Protein AF-A0A521TF90-F1 (afdb_monomer_lite)

Secondary structure (DSSP, 8-state):
------------------------------------PPPP----------------------HHHHHHHHHHHHHHHHHHHHS--S-TTS------------SS----S-TT---PPPPPPPHHHHHHHTSPPS--S-EEEEEETTEEEEEEEEEETTTEEEEEE---HHHHHHHHHHHHTTSHHHHTHHHH-HHHHHHHHHHHHHHHHHHHTT-EEEEEEEESSSEEEEETTEE--TT-TTS--SS-EETTTTEEHHHHHHHHHHHSS--HHHHHHTTTSSSS--HHHHHHHHHHHHHHSSSS--HHHHHHHHHHHHHHTTT-SSGGG--HHHHHHHHHHHS---

pLDDT: mean 71.89, std 25.39, range [25.98, 98.62]

Sequence (346 aa):
MLRRWCAMVLLVGCSGAPAPSVDASPDAGVAFDDVGSPTIEDLGPPSPTDTGPMAVDAPTRDAAALDAAVRDAAALDAAVRDATAPDASRDVVALDVVARDVPARVDAPTADRPTTPSLPVPSALVRALSARPYVEGACRPVTWRSWPHPAQRCTYGAGLVVTVANPTPARVGAWIVDAAELIAPVAALRTRDPANYEACLVRIAQHTMSQSSRIFPLEGQIDEGQVFPFLMGVTYGVGSRTGFCGTCYCRINSLTRDEWCRYLAGTTSVSQATCLAGYGGTSGWDDAWAAHCLQNHSASWEASFNPHYRAQAWIANRALRSSFPNPATASGAAVLRAIEGSYPVF

Radius of gyration: 28.64 Å; chains: 1; bounding box: 66×90×67 Å

Structure (mmCIF, N/CA/C/O backbone):
data_AF-A0A521TF90-F1
#
_entry.id   AF-A0A521TF90-F1
#
loop_
_atom_site.group_PDB
_atom_site.id
_atom_site.type_symbol
_atom_site.label_atom_id
_atom_site.label_alt_id
_atom_site.label_comp_id
_atom_site.label_asym_id
_atom_site.label_entity_id
_atom_site.label_seq_id
_atom_site.pdbx_PDB_ins_code
_atom_site.Cartn_x
_atom_site.Cartn_y
_atom_site.Cartn_z
_atom_site.occupancy
_atom_site.B_iso_or_equiv
_atom_site.auth_seq_id
_atom_site.auth_comp_id
_atom_site.auth_asym_id
_atom_site.auth_atom_id
_atom_site.pdbx_PDB_model_num
ATOM 1 N N . MET A 1 1 ? -41.627 -17.783 -31.857 1.00 31.83 1 MET A N 1
ATOM 2 C CA . MET A 1 1 ? -40.673 -18.462 -30.954 1.00 31.83 1 MET A CA 1
ATOM 3 C C . MET A 1 1 ? -39.804 -17.372 -30.328 1.00 31.83 1 MET A C 1
ATOM 5 O O . MET A 1 1 ? -39.057 -16.745 -31.058 1.00 31.83 1 MET A O 1
ATOM 9 N N . LEU A 1 2 ? -40.280 -16.773 -29.224 1.00 29.12 2 LEU A N 1
ATOM 10 C CA . LEU A 1 2 ? -39.734 -16.878 -27.847 1.00 29.12 2 LEU A CA 1
ATOM 11 C C . LEU A 1 2 ? -38.240 -16.489 -27.748 1.00 29.12 2 LEU A C 1
ATOM 13 O O . LEU A 1 2 ? -37.437 -17.131 -28.399 1.00 29.12 2 LEU A O 1
ATOM 17 N N . ARG A 1 3 ? -37.770 -15.531 -26.932 1.00 30.14 3 ARG A N 1
ATOM 18 C CA . ARG A 1 3 ? -38.366 -14.578 -25.970 1.00 30.14 3 ARG A CA 1
ATOM 19 C C . ARG A 1 3 ? -37.372 -13.411 -25.769 1.00 30.14 3 ARG A C 1
ATOM 21 O O . ARG A 1 3 ? -36.169 -13.623 -25.719 1.00 30.14 3 ARG A O 1
ATOM 28 N N . ARG A 1 4 ? -37.921 -12.202 -25.624 1.00 33.72 4 ARG A N 1
ATOM 29 C CA . ARG A 1 4 ? -37.313 -10.966 -25.085 1.00 33.72 4 ARG A CA 1
ATOM 30 C C . ARG A 1 4 ? -37.310 -10.994 -23.535 1.00 33.72 4 ARG A C 1
ATOM 32 O O . ARG A 1 4 ? -38.149 -11.702 -22.981 1.00 33.72 4 ARG A O 1
ATOM 39 N N . TRP A 1 5 ? -36.483 -10.172 -22.868 1.00 27.50 5 TRP A N 1
ATOM 40 C CA . TRP A 1 5 ? -36.882 -8.952 -22.109 1.00 27.50 5 TRP A CA 1
ATOM 41 C C . TRP A 1 5 ? -35.878 -8.524 -21.013 1.00 27.50 5 TRP A C 1
ATOM 43 O O . TRP A 1 5 ? -35.387 -9.340 -20.241 1.00 27.50 5 TRP A O 1
ATOM 53 N N . CYS A 1 6 ? -35.654 -7.204 -20.945 1.00 28.38 6 CYS A N 1
ATOM 54 C CA . CYS A 1 6 ? -35.106 -6.432 -19.823 1.00 28.38 6 CYS A CA 1
ATOM 55 C C . CYS A 1 6 ? -36.002 -6.487 -18.573 1.00 28.38 6 CYS A C 1
ATOM 57 O O . CYS A 1 6 ? -37.217 -6.619 -18.713 1.00 28.38 6 CYS A O 1
ATOM 59 N N . ALA A 1 7 ? -35.443 -6.179 -17.395 1.00 26.78 7 ALA A N 1
ATOM 60 C CA . ALA A 1 7 ? -36.184 -5.478 -16.344 1.00 26.78 7 ALA A CA 1
ATOM 61 C C . ALA A 1 7 ? -35.263 -4.669 -15.412 1.00 26.78 7 ALA A C 1
ATOM 63 O O . ALA A 1 7 ? -34.314 -5.180 -14.827 1.00 26.78 7 ALA A O 1
ATOM 64 N N . MET A 1 8 ? -35.621 -3.396 -15.290 1.00 25.98 8 MET A N 1
ATOM 65 C CA . MET A 1 8 ? -35.228 -2.399 -14.302 1.00 25.98 8 MET A CA 1
ATOM 66 C C . MET A 1 8 ? -36.424 -2.282 -13.345 1.00 25.98 8 MET A C 1
ATOM 68 O O . MET A 1 8 ? -37.542 -2.155 -13.842 1.00 25.98 8 MET A O 1
ATOM 72 N N . VAL A 1 9 ? -36.238 -2.320 -12.020 1.00 29.47 9 VAL A N 1
ATOM 73 C CA . VAL A 1 9 ? -37.302 -1.989 -11.046 1.00 29.47 9 VAL A CA 1
ATOM 74 C C . VAL A 1 9 ? -36.710 -1.263 -9.831 1.00 29.47 9 VAL A C 1
ATOM 76 O O . VAL A 1 9 ? -35.889 -1.807 -9.099 1.00 29.47 9 VAL A O 1
ATOM 79 N N . LEU A 1 10 ? -37.170 -0.022 -9.648 1.00 30.42 10 LEU A N 1
ATOM 80 C CA . LEU A 1 10 ? -37.249 0.732 -8.393 1.00 30.42 10 LEU A CA 1
ATOM 81 C C . LEU A 1 10 ? -38.380 0.164 -7.524 1.00 30.42 10 LEU A C 1
ATOM 83 O O . LEU A 1 10 ? -39.428 -0.143 -8.084 1.00 30.42 10 LEU A O 1
ATOM 87 N N . LEU A 1 11 ? -38.261 0.195 -6.190 1.00 30.77 11 LEU A N 1
ATOM 88 C CA . LEU A 1 11 ? -39.415 0.427 -5.306 1.00 30.77 11 LEU A CA 1
ATOM 89 C C . LEU A 1 11 ? -39.003 0.950 -3.918 1.00 30.77 11 LEU A C 1
ATOM 91 O O . LEU A 1 11 ? -37.941 0.637 -3.387 1.00 30.77 11 LEU A O 1
ATOM 95 N N . VAL A 1 12 ? -39.886 1.806 -3.409 1.00 31.05 12 VAL A N 1
ATOM 96 C CA . VAL A 1 12 ? -39.846 2.651 -2.209 1.00 31.05 12 VAL A CA 1
ATOM 97 C C . VAL A 1 12 ? -40.499 1.917 -1.023 1.00 31.05 12 VAL A C 1
ATOM 99 O O . VAL A 1 12 ? -41.182 0.915 -1.214 1.00 31.05 12 VAL A O 1
ATOM 102 N N . GLY A 1 13 ? -40.241 2.406 0.196 1.00 30.03 13 GLY A N 1
ATOM 103 C CA . GLY A 1 13 ? -40.504 1.760 1.487 1.00 30.03 13 GLY A CA 1
ATOM 104 C C . GLY A 1 13 ? -41.958 1.509 1.910 1.00 30.03 13 GLY A C 1
ATOM 105 O O . GLY A 1 13 ? -42.903 2.042 1.341 1.00 30.03 13 GLY A O 1
ATOM 106 N N . CYS A 1 14 ? -42.080 0.760 3.011 1.00 30.38 14 CYS A N 1
ATOM 107 C CA . CYS A 1 14 ? -43.212 0.761 3.937 1.00 30.38 14 CYS A CA 1
ATOM 108 C C . CYS A 1 14 ? -42.710 0.464 5.362 1.00 30.38 14 CYS A C 1
ATOM 110 O O . CYS A 1 14 ? -41.827 -0.365 5.574 1.00 30.38 14 CYS A O 1
ATOM 112 N N . SER A 1 15 ? -43.281 1.192 6.314 1.00 35.75 15 SER A N 1
ATOM 113 C CA . SER A 1 15 ? -43.008 1.218 7.750 1.00 35.75 15 SER A CA 1
ATOM 114 C C . SER A 1 15 ? -43.675 0.065 8.519 1.00 35.75 15 SER A C 1
ATOM 116 O O . SER A 1 15 ? -44.766 -0.353 8.144 1.00 35.75 15 SER A O 1
ATOM 118 N N . GLY A 1 16 ? -43.119 -0.298 9.686 1.00 32.34 16 GLY A N 1
ATOM 119 C CA . GLY A 1 16 ? -43.924 -0.519 10.901 1.00 32.34 16 GLY A CA 1
ATOM 120 C C . GLY A 1 16 ? -43.958 -1.912 11.559 1.00 32.34 16 GLY A C 1
ATOM 121 O O . GLY A 1 16 ? -44.579 -2.828 11.038 1.00 32.34 16 GLY A O 1
ATOM 122 N N . ALA A 1 17 ? -43.485 -1.927 12.819 1.00 33.28 17 ALA A N 1
ATOM 123 C CA . ALA A 1 17 ? -43.939 -2.736 13.975 1.00 33.28 17 ALA A CA 1
ATOM 124 C C . ALA A 1 17 ? -43.240 -4.105 14.253 1.00 33.28 17 ALA A C 1
ATOM 126 O O . ALA A 1 17 ? -42.549 -4.623 13.382 1.00 33.28 17 ALA A O 1
ATOM 127 N N . PRO A 1 18 ? -43.270 -4.626 15.507 1.00 45.56 18 PRO A N 1
ATOM 128 C CA . PRO A 1 18 ? -42.098 -4.648 16.390 1.00 45.56 18 PRO A CA 1
ATOM 129 C C . PRO A 1 18 ? -41.654 -6.058 16.847 1.00 45.56 18 PRO A C 1
ATOM 131 O O . PRO A 1 18 ? -42.286 -7.069 16.560 1.00 45.56 18 PRO A O 1
ATOM 134 N N . ALA A 1 19 ? -40.532 -6.077 17.574 1.00 39.19 19 ALA A N 1
ATOM 135 C CA . ALA A 1 19 ? -39.830 -7.234 18.133 1.00 39.19 19 ALA A CA 1
ATOM 136 C C . ALA A 1 19 ? -40.654 -8.118 19.091 1.00 39.19 19 ALA A C 1
ATOM 138 O O . ALA A 1 19 ? -41.531 -7.610 19.792 1.00 39.19 19 ALA A O 1
ATOM 139 N N . PRO A 1 20 ? -40.237 -9.384 19.275 1.00 45.06 20 PRO A N 1
ATOM 140 C CA . PRO A 1 20 ? -40.374 -10.074 20.545 1.00 45.06 20 PRO A CA 1
ATOM 141 C C . PRO A 1 20 ? -39.027 -10.166 21.278 1.00 45.06 20 PRO A C 1
ATOM 143 O O . PRO A 1 20 ? -38.026 -10.675 20.777 1.00 45.06 20 PRO A O 1
ATOM 146 N N . SER A 1 21 ? -39.056 -9.658 22.503 1.00 35.47 21 SER A N 1
ATOM 147 C CA . SER A 1 21 ? -38.149 -9.932 23.612 1.00 35.47 21 SER A CA 1
ATOM 148 C C . SER A 1 21 ? -38.255 -11.386 24.077 1.00 35.47 21 SER A C 1
ATOM 150 O O . SER A 1 21 ? -39.369 -11.876 24.268 1.00 35.47 21 SER A O 1
ATOM 152 N N . VAL A 1 22 ? -37.124 -12.025 24.378 1.00 47.09 22 VAL A N 1
ATOM 153 C CA . VAL A 1 22 ? -37.073 -13.121 25.357 1.00 47.09 22 VAL A CA 1
ATOM 154 C C . VAL A 1 22 ? -35.724 -13.094 26.073 1.00 47.09 22 VAL A C 1
ATOM 156 O O . VAL A 1 22 ? -34.689 -13.426 25.500 1.00 47.09 22 VAL A O 1
ATOM 159 N N . ASP A 1 23 ? -35.775 -12.655 27.327 1.00 41.12 23 ASP A N 1
ATOM 160 C CA . ASP A 1 23 ? -34.820 -12.997 28.375 1.00 41.12 23 ASP A CA 1
ATOM 161 C C . ASP A 1 23 ? -34.941 -14.490 28.711 1.00 41.12 23 ASP A C 1
ATOM 163 O O . ASP A 1 23 ? -36.060 -14.989 28.835 1.00 41.12 23 ASP A O 1
ATOM 167 N N . ALA A 1 24 ? -33.804 -15.170 28.902 1.00 36.00 24 ALA A N 1
ATOM 168 C CA . ALA A 1 24 ? -33.549 -16.097 30.018 1.00 36.00 24 ALA A CA 1
ATOM 169 C C . ALA A 1 24 ? -32.190 -16.813 29.850 1.00 36.00 24 ALA A C 1
ATOM 171 O O . ALA A 1 24 ? -32.020 -17.687 29.005 1.00 36.00 24 ALA A O 1
ATOM 172 N N . SER A 1 25 ? -31.239 -16.445 30.710 1.00 35.72 25 SER A N 1
ATOM 173 C CA . SER A 1 25 ? -30.215 -17.341 31.293 1.00 35.72 25 SER A CA 1
ATOM 174 C C . SER A 1 25 ? -30.861 -18.089 32.495 1.00 35.72 25 SER A C 1
ATOM 176 O O . SER A 1 25 ? -31.955 -17.651 32.872 1.00 35.72 25 SER A O 1
ATOM 178 N N . PRO A 1 26 ? -30.267 -19.100 33.188 1.00 53.69 26 PRO A N 1
ATOM 179 C CA . PRO A 1 26 ? -28.857 -19.532 33.198 1.00 53.69 26 PRO A CA 1
ATOM 180 C C . PRO A 1 26 ? -28.602 -21.070 33.295 1.00 53.69 26 PRO A C 1
ATOM 182 O O . PRO A 1 26 ? -29.522 -21.880 33.288 1.00 53.69 26 PRO A O 1
ATOM 185 N N . ASP A 1 27 ? -27.313 -21.414 33.429 1.00 37.03 27 ASP A N 1
ATOM 186 C CA . ASP A 1 27 ? -26.702 -22.606 34.052 1.00 37.03 27 ASP A CA 1
ATOM 187 C C . ASP A 1 27 ? -26.977 -24.025 33.516 1.00 37.03 27 ASP A C 1
ATOM 189 O O . ASP A 1 27 ? -28.011 -24.633 33.768 1.00 37.03 27 ASP A O 1
ATOM 193 N N . ALA A 1 28 ? -25.922 -24.636 32.959 1.00 38.16 28 ALA A N 1
ATOM 194 C CA . ALA A 1 28 ? -25.540 -26.017 33.268 1.00 38.16 28 ALA A CA 1
ATOM 195 C C . ALA A 1 28 ? -24.062 -26.245 32.906 1.00 38.16 28 ALA A C 1
ATOM 197 O O . ALA A 1 28 ? -23.683 -26.257 31.735 1.00 38.16 28 ALA A O 1
ATOM 198 N N . GLY A 1 29 ? -23.223 -26.421 33.928 1.00 34.72 29 GLY A N 1
ATOM 199 C CA . GLY A 1 29 ? -21.884 -26.973 33.771 1.00 34.72 29 GLY A CA 1
ATOM 200 C C . GLY A 1 29 ? -21.948 -28.466 33.456 1.00 34.72 29 GLY A C 1
ATOM 201 O O . GLY A 1 29 ? -22.787 -29.178 34.005 1.00 34.72 29 GLY A O 1
ATOM 202 N N . VAL A 1 30 ? -21.038 -28.945 32.609 1.00 40.12 30 VAL A N 1
ATOM 203 C CA . VAL A 1 30 ? -20.726 -30.372 32.492 1.00 40.12 30 VAL A CA 1
ATOM 204 C C . VAL A 1 30 ? -19.214 -30.527 32.376 1.00 40.12 30 VAL A C 1
ATOM 206 O O . VAL A 1 30 ? -18.528 -29.722 31.747 1.00 40.12 30 VAL A O 1
ATOM 209 N N . ALA A 1 31 ? -18.736 -31.524 33.108 1.00 36.16 31 ALA A N 1
ATOM 210 C CA . ALA A 1 31 ? -17.370 -31.780 33.499 1.00 36.16 31 ALA A CA 1
ATOM 211 C C . ALA A 1 31 ? -16.460 -32.269 32.364 1.00 36.16 31 ALA A C 1
ATOM 213 O O . ALA A 1 31 ? -16.901 -32.758 31.326 1.00 36.16 31 ALA A O 1
ATOM 214 N N . PHE A 1 32 ? -15.167 -32.128 32.653 1.00 37.12 32 PHE A N 1
ATOM 215 C CA . PHE A 1 32 ? -14.041 -32.802 32.025 1.00 37.12 32 PHE A CA 1
ATOM 216 C C . PHE A 1 32 ? -14.230 -34.320 32.035 1.00 37.12 32 PHE A C 1
ATOM 218 O O . PHE A 1 32 ? -14.500 -34.876 33.096 1.00 37.12 32 PHE A O 1
ATOM 225 N N . ASP A 1 33 ? -13.961 -34.961 30.898 1.00 37.56 33 ASP A N 1
ATOM 226 C CA . ASP A 1 33 ? -13.506 -36.345 30.876 1.00 37.56 33 ASP A CA 1
ATOM 227 C C . ASP A 1 33 ? -12.245 -36.484 30.020 1.00 37.56 33 ASP A C 1
ATOM 229 O O . ASP A 1 33 ? -12.088 -35.908 28.941 1.00 37.56 33 ASP A O 1
ATOM 233 N N . ASP A 1 34 ? -11.340 -37.231 30.629 1.00 40.19 34 ASP A N 1
ATOM 234 C CA . ASP A 1 34 ? -9.959 -37.546 30.329 1.00 40.19 34 ASP A CA 1
ATOM 235 C C . ASP A 1 34 ? -9.896 -38.735 29.360 1.00 40.19 34 ASP A C 1
ATOM 237 O O . ASP A 1 34 ? -10.437 -39.799 29.660 1.00 40.19 34 ASP A O 1
ATOM 241 N N . VAL A 1 35 ? -9.245 -38.583 28.200 1.00 39.47 35 VAL A N 1
ATOM 242 C CA . VAL A 1 35 ? -8.866 -39.726 27.353 1.00 39.47 35 VAL A CA 1
ATOM 243 C C . VAL A 1 35 ? -7.493 -39.489 26.719 1.00 39.47 35 VAL A C 1
ATOM 245 O O . VAL A 1 35 ? -7.362 -38.955 25.621 1.00 39.47 35 VAL A O 1
ATOM 248 N N . GLY A 1 36 ? -6.462 -39.914 27.448 1.00 33.09 36 GLY A N 1
ATOM 249 C CA . GLY A 1 36 ? -5.545 -40.968 26.997 1.00 33.09 36 GLY A CA 1
ATOM 250 C C . GLY A 1 36 ? -4.709 -40.725 25.735 1.00 33.09 36 GLY A C 1
ATOM 251 O O . GLY A 1 36 ? -5.117 -41.056 24.623 1.00 33.09 36 GLY A O 1
ATOM 252 N N . SER A 1 37 ? -3.462 -40.299 25.945 1.00 35.06 37 SER A N 1
ATOM 253 C CA . SER A 1 37 ? -2.340 -40.462 25.009 1.00 35.06 37 SER A CA 1
ATOM 254 C C . SER A 1 37 ? -2.035 -41.942 24.728 1.00 35.06 37 SER A C 1
ATOM 256 O O . SER A 1 37 ? -1.885 -42.702 25.686 1.00 35.06 37 SER A O 1
ATOM 258 N N . PRO A 1 38 ? -1.803 -42.360 23.471 1.00 44.41 38 PRO A N 1
ATOM 259 C CA . PRO A 1 38 ? -1.079 -43.593 23.200 1.00 44.41 38 PRO A CA 1
ATOM 260 C C . PRO A 1 38 ? 0.433 -43.338 23.119 1.00 44.41 38 PRO A C 1
ATOM 262 O O . PRO A 1 38 ? 0.922 -42.457 22.409 1.00 44.41 38 PRO A O 1
ATOM 265 N N . THR A 1 39 ? 1.154 -44.139 23.895 1.00 37.50 39 THR A N 1
ATOM 266 C CA . THR A 1 39 ? 2.607 -44.270 23.977 1.00 37.50 39 THR A CA 1
ATOM 267 C C . THR A 1 39 ? 3.210 -44.894 22.718 1.00 37.50 39 THR A C 1
ATOM 269 O O . THR A 1 39 ? 2.611 -45.755 22.077 1.00 37.50 39 THR A O 1
ATOM 272 N N . ILE A 1 40 ? 4.432 -44.461 22.406 1.00 41.41 40 ILE A N 1
ATOM 273 C CA . ILE A 1 40 ? 5.336 -45.034 21.406 1.00 41.41 40 ILE A CA 1
ATOM 274 C C . ILE A 1 40 ? 6.193 -46.109 22.094 1.00 41.41 40 ILE A C 1
ATOM 276 O O . ILE A 1 40 ? 6.943 -45.778 23.007 1.00 41.41 40 ILE A O 1
ATOM 280 N N . GLU A 1 41 ? 6.115 -47.352 21.621 1.00 42.16 41 GLU A N 1
ATOM 281 C CA . GLU A 1 41 ? 7.122 -48.418 21.790 1.00 42.16 41 GLU A CA 1
ATOM 282 C C . GLU A 1 41 ? 7.292 -49.047 20.394 1.00 42.16 41 GLU A C 1
ATOM 284 O O . GLU A 1 41 ? 6.307 -49.401 19.751 1.00 42.16 41 GLU A O 1
ATOM 289 N N . ASP A 1 42 ? 8.411 -48.830 19.709 1.00 37.81 42 ASP A N 1
ATOM 290 C CA . ASP A 1 42 ? 9.726 -49.487 19.798 1.00 37.81 42 ASP A CA 1
ATOM 291 C C . ASP A 1 42 ? 9.831 -50.796 18.985 1.00 37.81 42 ASP A C 1
ATOM 293 O O . ASP A 1 42 ? 8.921 -51.618 18.902 1.00 37.81 42 ASP A O 1
ATOM 297 N N . LEU A 1 43 ? 10.952 -50.879 18.275 1.00 44.84 43 LEU A N 1
ATOM 298 C CA . LEU A 1 43 ? 11.241 -51.633 17.062 1.00 44.84 43 LEU A CA 1
ATOM 299 C C . LEU A 1 43 ? 11.707 -53.072 17.342 1.00 44.84 43 LEU A C 1
ATOM 301 O O . LEU A 1 43 ? 12.421 -53.337 18.303 1.00 44.84 43 LEU A O 1
ATOM 305 N N . GLY A 1 44 ? 11.433 -53.983 16.402 1.00 37.28 44 GLY A N 1
ATOM 306 C CA . GLY A 1 44 ? 12.080 -55.298 16.313 1.00 37.28 44 GLY A CA 1
ATOM 307 C C . GLY A 1 44 ? 12.329 -55.710 14.849 1.00 37.28 44 GLY A C 1
ATOM 308 O O . GLY A 1 44 ? 11.467 -55.448 14.009 1.00 37.28 44 GLY A O 1
ATOM 309 N N . PRO A 1 45 ? 13.494 -56.300 14.505 1.00 45.78 45 PRO A N 1
ATOM 310 C CA . PRO A 1 45 ? 13.988 -56.427 13.128 1.00 45.78 45 PRO A CA 1
ATOM 311 C C . PRO A 1 45 ? 13.432 -57.656 12.376 1.00 45.78 45 PRO A C 1
ATOM 313 O O . PRO A 1 45 ? 12.983 -58.613 13.009 1.00 45.78 45 PRO A O 1
ATOM 316 N N . PRO A 1 46 ? 13.505 -57.686 11.028 1.00 44.81 46 PRO A N 1
ATOM 317 C CA . PRO A 1 46 ? 12.982 -58.796 10.240 1.00 44.81 46 PRO A CA 1
ATOM 318 C C . PRO A 1 46 ? 13.984 -59.957 10.137 1.00 44.81 46 PRO A C 1
ATOM 320 O O . PRO A 1 46 ? 15.199 -59.759 10.099 1.00 44.81 46 PRO A O 1
ATOM 323 N N . SER A 1 47 ? 13.465 -61.180 10.028 1.00 38.22 47 SER A N 1
ATOM 324 C CA . SER A 1 47 ? 14.218 -62.367 9.600 1.00 38.22 47 SER A CA 1
ATOM 325 C C . SER A 1 47 ? 13.504 -63.100 8.454 1.00 38.22 47 SER A C 1
ATOM 327 O O . SER A 1 47 ? 12.305 -62.893 8.268 1.00 38.22 47 SER A O 1
ATOM 329 N N . PRO A 1 48 ? 14.251 -63.876 7.640 1.00 60.44 48 PRO A N 1
ATOM 330 C CA . PRO A 1 48 ? 13.975 -64.074 6.216 1.00 60.44 48 PRO A CA 1
ATOM 331 C C . PRO A 1 48 ? 13.409 -65.469 5.882 1.00 60.44 48 PRO A C 1
ATOM 333 O O . PRO A 1 48 ? 13.289 -66.312 6.765 1.00 60.44 48 PRO A O 1
ATOM 336 N N . THR A 1 49 ? 13.191 -65.707 4.577 1.00 38.38 49 THR A N 1
ATOM 337 C CA . THR A 1 49 ? 12.633 -66.896 3.872 1.00 38.38 49 THR A CA 1
ATOM 338 C C . THR A 1 49 ? 11.098 -66.863 3.753 1.00 38.38 49 THR A C 1
ATOM 340 O O . THR A 1 49 ? 10.421 -66.466 4.686 1.00 38.38 49 THR A O 1
ATOM 343 N N . ASP A 1 50 ? 10.462 -67.134 2.610 1.00 33.00 50 ASP A N 1
ATOM 344 C CA . ASP A 1 50 ? 10.773 -68.148 1.603 1.00 33.00 50 ASP A CA 1
ATOM 345 C C . ASP A 1 50 ? 10.146 -67.834 0.217 1.00 33.00 50 ASP A C 1
ATOM 347 O O . ASP A 1 50 ? 9.271 -66.986 0.054 1.00 33.00 50 ASP A O 1
ATOM 351 N N . THR A 1 51 ? 10.669 -68.543 -0.774 1.00 39.59 51 THR A N 1
ATOM 352 C CA . THR A 1 51 ? 10.474 -68.529 -2.228 1.00 39.59 51 THR A CA 1
ATOM 353 C C . THR A 1 51 ? 9.114 -69.052 -2.735 1.00 39.59 51 THR A C 1
ATOM 355 O O . THR A 1 51 ? 8.565 -70.006 -2.195 1.00 39.59 51 THR A O 1
ATOM 358 N N . GLY A 1 52 ? 8.609 -68.504 -3.856 1.00 32.09 52 GLY A N 1
ATOM 359 C CA . GLY A 1 52 ? 7.593 -69.172 -4.698 1.00 32.09 52 GLY A CA 1
ATOM 360 C C . GLY A 1 52 ? 6.672 -68.236 -5.507 1.00 32.09 52 GLY A C 1
ATOM 361 O O . GLY A 1 52 ? 6.131 -67.303 -4.925 1.00 32.09 52 GLY A O 1
ATOM 362 N N . PRO A 1 53 ? 6.474 -68.436 -6.829 1.00 39.72 53 PRO A N 1
ATOM 363 C CA . PRO A 1 53 ? 6.038 -67.379 -7.744 1.00 39.72 53 PRO A CA 1
ATOM 364 C C . PRO A 1 53 ? 4.515 -67.321 -7.937 1.00 39.72 53 PRO A C 1
ATOM 366 O O . PRO A 1 53 ? 3.874 -68.338 -8.191 1.00 39.72 53 PRO A O 1
ATOM 369 N N . MET A 1 54 ? 3.949 -66.112 -7.943 1.00 34.72 54 MET A N 1
ATOM 370 C CA . MET A 1 54 ? 2.651 -65.847 -8.569 1.00 34.72 54 MET A CA 1
ATOM 371 C C . MET A 1 54 ? 2.821 -64.758 -9.624 1.00 34.72 54 MET A C 1
ATOM 373 O O . MET A 1 54 ? 3.197 -63.625 -9.329 1.00 34.72 54 MET A O 1
ATOM 377 N N . ALA A 1 55 ? 2.584 -65.157 -10.871 1.00 42.31 55 ALA A N 1
ATOM 378 C CA . ALA A 1 55 ? 2.491 -64.280 -12.019 1.00 42.31 55 ALA A CA 1
ATOM 379 C C . ALA A 1 55 ? 1.320 -63.305 -11.832 1.00 42.31 55 ALA A C 1
ATOM 381 O O . ALA A 1 55 ? 0.196 -63.722 -11.558 1.00 42.31 55 ALA A O 1
ATOM 382 N N . VAL A 1 56 ? 1.598 -62.018 -12.007 1.00 37.69 56 VAL A N 1
ATOM 383 C CA . VAL A 1 56 ? 0.593 -60.975 -12.208 1.00 37.69 56 VAL A CA 1
ATOM 384 C C . VAL A 1 56 ? 0.944 -60.252 -13.497 1.00 37.69 56 VAL A C 1
ATOM 386 O O . VAL A 1 56 ? 2.050 -59.731 -13.651 1.00 37.69 56 VAL A O 1
ATOM 389 N N . ASP A 1 57 ? -0.001 -60.287 -14.431 1.00 35.88 57 ASP A N 1
ATOM 390 C CA . ASP A 1 57 ? 0.049 -59.603 -15.713 1.00 35.88 57 ASP A CA 1
ATOM 391 C C . ASP A 1 57 ? 0.298 -58.104 -15.514 1.00 35.88 57 ASP A C 1
ATOM 393 O O . ASP A 1 57 ? -0.474 -57.392 -14.867 1.00 35.88 57 ASP A O 1
ATOM 397 N N . ALA A 1 58 ? 1.394 -57.618 -16.092 1.00 35.38 58 ALA A N 1
ATOM 398 C CA . ALA A 1 58 ? 1.649 -56.196 -16.229 1.00 35.38 58 ALA A CA 1
ATOM 399 C C . ALA A 1 58 ? 0.774 -55.638 -17.364 1.00 35.38 58 ALA A C 1
ATOM 401 O O . ALA A 1 58 ? 0.795 -56.193 -18.466 1.00 35.38 58 ALA A O 1
ATOM 402 N N . PRO A 1 59 ? 0.060 -54.515 -17.174 1.00 40.66 59 PRO A N 1
ATOM 403 C CA . PRO A 1 59 ? -0.497 -53.797 -18.304 1.00 40.66 59 PRO A CA 1
ATOM 404 C C . PRO A 1 59 ? 0.667 -53.196 -19.099 1.00 40.66 59 PRO A C 1
ATOM 406 O O . PRO A 1 59 ? 1.408 -52.340 -18.606 1.00 40.66 59 PRO A O 1
ATOM 409 N N . THR A 1 60 ? 0.841 -53.656 -20.336 1.00 42.25 60 THR A N 1
ATOM 410 C CA . THR A 1 60 ? 1.699 -53.008 -21.327 1.00 42.25 60 THR A CA 1
ATOM 411 C C . THR A 1 60 ? 1.221 -51.573 -21.507 1.00 42.25 60 THR A C 1
ATOM 413 O O . THR A 1 60 ? 0.183 -51.328 -22.115 1.00 42.25 60 THR A O 1
ATOM 416 N N . ARG A 1 61 ? 1.966 -50.616 -20.941 1.00 44.25 61 ARG A N 1
ATOM 417 C CA . ARG A 1 61 ? 1.809 -49.194 -21.253 1.00 44.25 61 ARG A CA 1
ATOM 418 C C . ARG A 1 61 ? 2.100 -49.013 -22.737 1.00 44.25 61 ARG A C 1
ATOM 420 O O . ARG A 1 61 ? 3.223 -49.249 -23.179 1.00 44.25 61 ARG A O 1
ATOM 427 N N . ASP A 1 62 ? 1.073 -48.607 -23.470 1.00 45.94 62 ASP A N 1
ATOM 428 C CA . ASP A 1 62 ? 1.120 -48.312 -24.894 1.00 45.94 62 ASP A CA 1
ATOM 429 C C . ASP A 1 62 ? 2.289 -47.383 -25.233 1.00 45.94 62 ASP A C 1
ATOM 431 O O . ASP A 1 62 ? 2.322 -46.211 -24.848 1.00 45.94 62 ASP A O 1
ATOM 435 N N . ALA A 1 63 ? 3.227 -47.898 -26.028 1.00 45.91 63 ALA A N 1
ATOM 436 C CA . ALA A 1 63 ? 4.324 -47.125 -26.602 1.00 45.91 63 ALA A CA 1
ATOM 437 C C . ALA A 1 63 ? 3.817 -45.928 -27.437 1.00 45.91 63 ALA A C 1
ATOM 439 O O . ALA A 1 63 ? 4.522 -44.934 -27.577 1.00 45.91 63 ALA A O 1
ATOM 440 N N . ALA A 1 64 ? 2.567 -45.971 -27.914 1.00 48.03 64 ALA A N 1
ATOM 441 C CA . ALA A 1 64 ? 1.924 -44.869 -28.626 1.00 48.03 64 ALA A CA 1
ATOM 442 C C . ALA A 1 64 ? 1.623 -43.645 -27.735 1.00 48.03 64 ALA A C 1
ATOM 444 O O . ALA A 1 64 ? 1.662 -42.518 -28.225 1.00 48.03 64 ALA A O 1
ATOM 445 N N . ALA A 1 65 ? 1.366 -43.834 -26.434 1.00 49.16 65 ALA A N 1
ATOM 446 C CA . ALA A 1 65 ? 1.095 -42.728 -25.508 1.00 49.16 65 ALA A CA 1
ATOM 447 C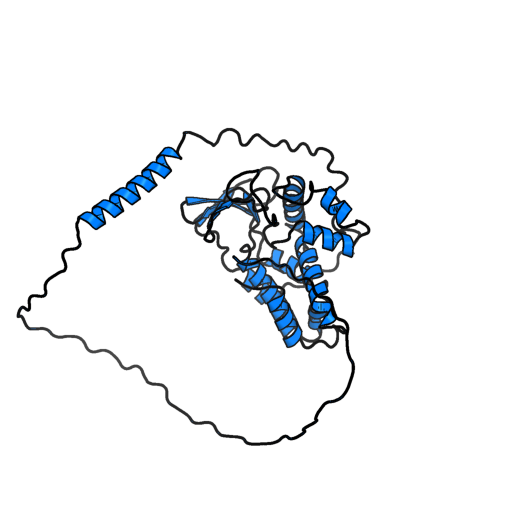 C . ALA A 1 65 ? 2.380 -41.989 -25.098 1.00 49.16 65 ALA A C 1
ATOM 449 O O . ALA A 1 65 ? 2.375 -40.769 -24.933 1.00 49.16 65 ALA A O 1
ATOM 450 N N . LEU A 1 66 ? 3.499 -42.714 -24.996 1.00 46.91 66 LEU A N 1
ATOM 451 C CA . LEU A 1 66 ? 4.824 -42.120 -24.803 1.00 46.91 66 LEU A CA 1
ATOM 452 C C . LEU A 1 66 ? 5.281 -41.356 -26.048 1.00 46.91 66 LEU A C 1
ATOM 454 O O . LEU A 1 66 ? 5.818 -40.262 -25.923 1.00 46.91 66 LEU A O 1
ATOM 458 N N . ASP A 1 67 ? 5.008 -41.882 -27.239 1.00 46.28 67 ASP A N 1
ATOM 459 C CA . ASP A 1 67 ? 5.398 -41.234 -28.491 1.00 46.28 67 ASP A CA 1
ATOM 460 C C . ASP A 1 67 ? 4.567 -39.968 -28.789 1.00 46.28 67 ASP A C 1
ATOM 462 O O . ASP A 1 67 ? 5.077 -39.005 -29.358 1.00 46.28 67 ASP A O 1
ATOM 466 N N . ALA A 1 68 ? 3.308 -39.918 -28.333 1.00 46.41 68 ALA A N 1
ATOM 467 C CA . ALA A 1 68 ? 2.487 -38.704 -28.350 1.00 46.41 68 ALA A CA 1
ATOM 468 C C . ALA A 1 68 ? 2.989 -37.648 -27.348 1.00 46.41 68 ALA A C 1
ATOM 470 O O . ALA A 1 68 ? 3.132 -36.484 -27.711 1.00 46.41 68 ALA A O 1
ATOM 471 N N . ALA A 1 69 ? 3.348 -38.050 -26.123 1.00 46.31 69 ALA A N 1
ATOM 472 C CA . ALA A 1 69 ? 3.904 -37.137 -25.121 1.00 46.31 69 ALA A CA 1
ATOM 473 C C . ALA A 1 69 ? 5.285 -36.583 -25.523 1.00 46.31 69 ALA A C 1
ATOM 475 O O . ALA A 1 69 ? 5.588 -35.419 -25.265 1.00 46.31 69 ALA A O 1
ATOM 476 N N . VAL A 1 70 ? 6.112 -37.389 -26.197 1.00 49.97 70 VAL A N 1
ATOM 477 C CA . VAL A 1 70 ? 7.403 -36.949 -26.751 1.00 49.97 70 VAL A CA 1
ATOM 478 C C . VAL A 1 70 ? 7.200 -36.014 -27.947 1.00 49.97 70 VAL A C 1
ATOM 480 O O . VAL A 1 70 ? 7.948 -35.048 -28.085 1.00 49.97 70 VAL A O 1
ATOM 483 N N . ARG A 1 71 ? 6.169 -36.231 -28.775 1.00 47.91 71 ARG A N 1
ATOM 484 C CA . ARG A 1 71 ? 5.810 -35.308 -29.864 1.00 47.91 71 ARG A CA 1
ATOM 485 C C . ARG A 1 71 ? 5.253 -33.979 -29.359 1.00 47.91 71 ARG A C 1
ATOM 487 O O . ARG A 1 71 ? 5.636 -32.951 -29.905 1.00 47.91 71 ARG A O 1
ATOM 494 N N . ASP A 1 72 ? 4.446 -33.977 -28.302 1.00 47.31 72 ASP A N 1
ATOM 495 C CA . ASP A 1 72 ? 3.950 -32.741 -27.680 1.00 47.31 72 ASP A CA 1
ATOM 496 C C . ASP A 1 72 ? 5.070 -31.973 -26.963 1.00 47.31 72 ASP A C 1
ATOM 498 O O . ASP A 1 72 ? 5.152 -30.751 -27.079 1.00 47.31 72 ASP A O 1
ATOM 502 N N . ALA A 1 73 ? 6.000 -32.673 -26.303 1.00 42.28 73 ALA A N 1
ATOM 503 C CA . ALA A 1 73 ? 7.194 -32.054 -25.728 1.00 42.28 73 ALA A CA 1
ATOM 504 C C . ALA A 1 73 ? 8.126 -31.483 -26.811 1.00 42.28 73 ALA A C 1
ATOM 506 O O . ALA A 1 73 ? 8.653 -30.385 -26.651 1.00 42.28 73 ALA A O 1
ATOM 507 N N . ALA A 1 74 ? 8.290 -32.183 -27.938 1.00 43.25 74 ALA A N 1
ATOM 508 C CA . ALA A 1 74 ? 9.061 -31.694 -29.078 1.00 43.25 74 ALA A CA 1
ATOM 509 C C . ALA A 1 74 ? 8.367 -30.527 -29.801 1.00 43.25 74 ALA A C 1
ATOM 511 O O . ALA A 1 74 ? 9.054 -29.640 -30.300 1.00 43.25 74 ALA A O 1
ATOM 512 N N . ALA A 1 75 ? 7.032 -30.486 -29.833 1.00 44.47 75 ALA A N 1
ATOM 513 C CA . ALA A 1 75 ? 6.265 -29.363 -30.369 1.00 44.47 75 ALA A CA 1
ATOM 514 C C . ALA A 1 75 ? 6.347 -28.127 -29.457 1.00 44.47 75 ALA A C 1
ATOM 516 O O . ALA A 1 75 ? 6.478 -27.014 -29.965 1.00 44.47 75 ALA A O 1
ATOM 517 N N . LEU A 1 76 ? 6.357 -28.307 -28.129 1.00 43.09 76 LEU A N 1
ATOM 518 C CA . LEU A 1 76 ? 6.631 -27.224 -27.177 1.00 43.09 76 LEU A CA 1
ATOM 519 C C . LEU A 1 76 ? 8.071 -26.713 -27.305 1.00 43.09 76 LEU A C 1
ATOM 521 O O . LEU A 1 76 ? 8.289 -25.508 -27.364 1.00 43.09 76 LEU A O 1
ATOM 525 N N . ASP A 1 77 ? 9.051 -27.612 -27.399 1.00 38.78 77 ASP A N 1
ATOM 526 C CA . ASP A 1 77 ? 10.468 -27.259 -27.545 1.00 38.78 77 ASP A CA 1
ATOM 527 C C . ASP A 1 77 ? 10.749 -26.607 -28.916 1.00 38.78 77 ASP A C 1
ATOM 529 O O . ASP A 1 77 ? 11.558 -25.689 -29.021 1.00 38.78 77 ASP A O 1
ATOM 533 N N . ALA A 1 78 ? 10.025 -27.003 -29.971 1.00 40.19 78 ALA A N 1
ATOM 534 C CA . ALA A 1 78 ? 10.060 -26.346 -31.278 1.00 40.19 78 ALA A CA 1
ATOM 535 C C . ALA A 1 78 ? 9.378 -24.969 -31.260 1.00 40.19 78 ALA A C 1
ATOM 537 O O . ALA A 1 78 ? 9.927 -24.032 -31.831 1.00 40.19 78 ALA A O 1
ATOM 538 N N . ALA A 1 79 ? 8.249 -24.803 -30.562 1.00 44.78 79 ALA A N 1
ATOM 539 C CA . ALA A 1 79 ? 7.605 -23.499 -30.381 1.00 44.78 79 ALA A CA 1
ATOM 540 C C . ALA A 1 79 ? 8.471 -22.535 -29.545 1.00 44.78 79 ALA A C 1
ATOM 542 O O . ALA A 1 79 ? 8.512 -21.337 -29.820 1.00 44.78 79 ALA A O 1
ATOM 543 N N . VAL A 1 80 ? 9.218 -23.056 -28.566 1.00 41.94 80 VAL A N 1
ATOM 544 C CA . VAL A 1 80 ? 10.189 -22.289 -27.770 1.00 41.94 80 VAL A CA 1
ATOM 545 C C . VAL A 1 80 ? 11.447 -21.958 -28.582 1.00 41.94 80 VAL A C 1
ATOM 547 O O . VAL A 1 80 ? 11.962 -20.848 -28.466 1.00 41.94 80 VAL A O 1
ATOM 550 N N . ARG A 1 81 ? 11.923 -22.863 -29.452 1.00 39.66 81 ARG A N 1
ATOM 551 C CA . ARG A 1 81 ? 13.065 -22.591 -30.347 1.00 39.66 81 ARG A CA 1
ATOM 552 C C . ARG A 1 81 ? 12.729 -21.642 -31.499 1.00 39.66 81 ARG A C 1
ATOM 554 O O . ARG A 1 81 ? 13.582 -20.839 -31.867 1.00 39.66 81 ARG A O 1
ATOM 561 N N . ASP A 1 82 ? 11.511 -21.671 -32.030 1.00 35.19 82 ASP A N 1
ATOM 562 C CA . ASP A 1 82 ? 11.070 -20.704 -33.047 1.00 35.19 82 ASP A CA 1
ATOM 563 C C . ASP A 1 82 ? 10.819 -19.312 -32.427 1.00 35.19 82 ASP A C 1
ATOM 565 O O . ASP A 1 82 ? 11.020 -18.282 -33.068 1.00 35.19 82 ASP A O 1
ATOM 569 N N . ALA A 1 83 ? 10.507 -19.259 -31.123 1.00 40.75 83 ALA A N 1
ATOM 570 C CA . ALA A 1 83 ? 10.501 -18.022 -30.338 1.00 40.75 83 ALA A CA 1
ATOM 571 C C . ALA A 1 83 ? 11.913 -17.505 -29.983 1.00 40.75 83 ALA A C 1
ATOM 573 O O . ALA A 1 83 ? 12.061 -16.335 -29.621 1.00 40.75 83 ALA A O 1
ATOM 574 N N . THR A 1 84 ? 12.967 -18.319 -30.129 1.00 36.44 84 THR A N 1
ATOM 575 C CA . THR A 1 84 ? 14.363 -17.854 -30.062 1.00 36.44 84 THR A CA 1
ATOM 576 C C . THR A 1 84 ? 14.844 -17.336 -31.416 1.00 36.44 84 THR A C 1
ATOM 578 O O . THR A 1 84 ? 15.808 -17.829 -31.999 1.00 36.44 84 THR A O 1
ATOM 581 N N . ALA A 1 85 ? 14.190 -16.281 -31.903 1.00 34.59 85 ALA A N 1
ATOM 582 C CA . ALA A 1 85 ? 14.822 -15.370 -32.848 1.00 34.59 85 ALA A CA 1
ATOM 583 C C . ALA A 1 85 ? 16.058 -14.721 -32.181 1.00 34.59 85 ALA A C 1
ATOM 585 O O . ALA A 1 85 ? 16.054 -14.480 -30.967 1.00 34.59 85 ALA A O 1
ATOM 586 N N . PRO A 1 86 ? 17.133 -14.446 -32.938 1.00 31.88 86 PRO A N 1
ATOM 587 C CA . PRO A 1 86 ? 18.374 -13.945 -32.375 1.00 31.88 86 PRO A CA 1
ATOM 588 C C . PRO A 1 86 ? 18.162 -12.536 -31.819 1.00 31.88 86 PRO A C 1
ATOM 590 O O . PRO A 1 86 ? 17.720 -11.635 -32.523 1.00 31.88 86 PRO A O 1
ATOM 593 N N . ASP A 1 87 ? 18.541 -12.353 -30.558 1.00 36.25 87 ASP A N 1
ATOM 594 C CA . ASP A 1 87 ? 18.898 -11.050 -30.006 1.00 36.25 87 ASP A CA 1
ATOM 595 C C . ASP A 1 87 ? 17.785 -9.976 -30.001 1.00 36.25 87 ASP A C 1
ATOM 597 O O . ASP A 1 87 ? 17.947 -8.864 -30.500 1.00 36.25 87 ASP A O 1
ATOM 601 N N . ALA A 1 88 ? 16.669 -10.254 -29.317 1.00 35.38 88 ALA A N 1
ATOM 602 C CA . ALA A 1 88 ? 15.712 -9.222 -28.888 1.00 35.38 88 ALA A CA 1
ATOM 603 C C . ALA A 1 88 ? 16.222 -8.386 -27.686 1.00 35.38 88 ALA A C 1
ATOM 605 O O . ALA A 1 88 ? 15.434 -7.827 -26.924 1.00 35.38 88 ALA A O 1
ATOM 606 N N . SER A 1 89 ? 17.547 -8.298 -27.498 1.00 37.66 89 SER A N 1
ATOM 607 C CA . SER A 1 89 ? 18.171 -7.291 -26.632 1.00 37.66 89 SER A CA 1
ATOM 608 C C . SER A 1 89 ? 18.386 -5.948 -27.350 1.00 37.66 89 SER A C 1
ATOM 610 O O . SER A 1 89 ? 18.859 -4.986 -26.744 1.00 37.66 89 SER A O 1
ATOM 612 N N . ARG A 1 90 ? 17.968 -5.840 -28.621 1.00 33.16 90 ARG A N 1
ATOM 613 C CA . ARG A 1 90 ? 17.929 -4.583 -29.373 1.00 33.16 90 ARG A CA 1
ATOM 614 C C . ARG A 1 90 ? 16.543 -3.945 -29.365 1.00 33.16 90 ARG A C 1
ATOM 616 O O . ARG A 1 90 ? 15.549 -4.554 -29.740 1.00 33.16 90 ARG A O 1
ATOM 623 N N . ASP A 1 91 ? 16.543 -2.681 -28.955 1.00 31.20 91 ASP A N 1
ATOM 624 C CA . ASP A 1 91 ? 15.460 -1.708 -29.057 1.00 31.20 91 ASP A CA 1
ATOM 625 C C . ASP A 1 91 ? 14.211 -1.977 -28.208 1.00 31.20 91 ASP A C 1
ATOM 627 O O . ASP A 1 91 ? 13.069 -1.805 -28.639 1.00 31.20 91 ASP A O 1
ATOM 631 N N . VAL A 1 92 ? 14.420 -2.142 -26.895 1.00 36.03 92 VAL A N 1
ATOM 632 C CA . VAL A 1 92 ? 13.604 -1.316 -25.992 1.00 36.03 92 VAL A CA 1
ATOM 633 C C . VAL A 1 92 ? 14.024 0.112 -26.306 1.00 36.03 92 VAL A C 1
ATOM 635 O O . VAL A 1 92 ? 15.003 0.598 -25.742 1.00 36.03 92 VAL A O 1
ATOM 638 N N . VAL A 1 93 ? 13.364 0.730 -27.296 1.00 34.75 93 VAL A N 1
ATOM 639 C CA . VAL A 1 93 ? 13.550 2.142 -27.632 1.00 34.75 93 VAL A CA 1
ATOM 640 C C . VAL A 1 93 ? 13.634 2.851 -26.304 1.00 34.75 93 VAL A C 1
ATOM 642 O O . VAL A 1 93 ? 12.704 2.755 -25.496 1.00 34.75 93 VAL A O 1
ATOM 645 N N . ALA A 1 94 ? 14.800 3.443 -26.058 1.00 35.72 94 ALA A N 1
ATOM 646 C CA . ALA A 1 94 ? 15.019 4.315 -24.941 1.00 35.72 94 ALA A CA 1
ATOM 647 C C . ALA A 1 94 ? 13.870 5.311 -24.989 1.00 35.72 94 ALA A C 1
ATOM 649 O O . ALA A 1 94 ? 13.881 6.257 -25.773 1.00 35.72 94 ALA A O 1
ATOM 650 N N . LEU A 1 95 ? 12.851 5.082 -24.165 1.00 38.19 95 LEU A N 1
ATOM 651 C CA . LEU A 1 95 ? 12.016 6.155 -23.709 1.00 38.19 95 LEU A CA 1
ATOM 652 C C . LEU A 1 95 ? 12.983 6.986 -22.871 1.00 38.19 95 LEU A C 1
ATOM 654 O O . LEU A 1 95 ? 13.100 6.848 -21.657 1.00 38.19 95 LEU A O 1
ATOM 658 N N . ASP A 1 96 ? 13.714 7.859 -23.558 1.00 35.50 96 ASP A N 1
ATOM 659 C CA . ASP A 1 96 ? 13.729 9.249 -23.168 1.00 35.50 96 ASP A CA 1
ATOM 660 C C . ASP A 1 96 ? 12.260 9.668 -23.063 1.00 35.50 96 ASP A C 1
ATOM 662 O O . ASP A 1 96 ? 11.700 10.386 -23.888 1.00 35.50 96 ASP A O 1
ATOM 666 N N . VAL A 1 97 ? 11.632 9.247 -21.962 1.00 41.91 97 VAL A N 1
ATOM 667 C CA . VAL A 1 97 ? 10.777 10.155 -21.233 1.00 41.91 97 VAL A CA 1
ATOM 668 C C . VAL A 1 97 ? 11.740 11.242 -20.764 1.00 41.91 97 VAL A C 1
ATOM 670 O O . VAL A 1 97 ? 12.132 11.318 -19.603 1.00 41.91 97 VAL A O 1
ATOM 673 N N . VAL A 1 98 ? 12.140 12.102 -21.713 1.00 34.03 98 VAL A N 1
ATOM 674 C CA . VAL A 1 98 ? 12.222 13.524 -21.443 1.00 34.03 98 VAL A CA 1
ATOM 675 C C . VAL A 1 98 ? 10.993 13.753 -20.596 1.00 34.03 98 VAL A C 1
ATOM 677 O O . VAL A 1 98 ? 9.892 13.376 -21.012 1.00 34.03 98 VAL A O 1
ATOM 680 N N . ALA A 1 99 ? 11.196 14.235 -19.380 1.00 37.72 99 ALA A N 1
ATOM 681 C CA . ALA A 1 99 ? 10.139 14.809 -18.588 1.00 37.72 99 ALA A CA 1
ATOM 682 C C . ALA A 1 99 ? 9.521 15.935 -19.433 1.00 37.72 99 ALA A C 1
ATOM 684 O O . ALA A 1 99 ? 9.832 17.103 -19.257 1.00 37.72 99 ALA A O 1
ATOM 685 N N . ARG A 1 100 ? 8.717 15.581 -20.444 1.00 30.05 100 ARG A N 1
ATOM 686 C CA . ARG A 1 100 ? 7.729 16.454 -21.040 1.00 30.05 100 ARG A CA 1
ATOM 687 C C . ARG A 1 100 ? 6.937 16.873 -19.842 1.00 30.05 100 ARG A C 1
ATOM 689 O O . ARG A 1 100 ? 6.440 15.974 -19.168 1.00 30.05 100 ARG A O 1
ATOM 696 N N . ASP A 1 101 ? 6.942 18.174 -19.582 1.00 33.09 101 ASP A N 1
ATOM 697 C CA . ASP A 1 101 ? 6.203 18.853 -18.532 1.00 33.09 101 ASP A CA 1
ATOM 698 C C . ASP A 1 101 ? 4.886 18.126 -18.266 1.00 33.09 101 ASP A C 1
ATOM 700 O O . ASP A 1 101 ? 3.855 18.393 -18.883 1.00 33.09 101 ASP A O 1
ATOM 704 N N . VAL A 1 102 ? 4.949 17.136 -17.373 1.00 38.53 102 VAL A N 1
ATOM 705 C CA . VAL A 1 102 ? 3.770 16.531 -16.791 1.00 38.53 102 VAL A CA 1
ATOM 706 C C . VAL A 1 102 ? 3.254 17.692 -15.966 1.00 38.53 102 VAL A C 1
ATOM 708 O O . VAL A 1 102 ? 4.001 18.137 -15.084 1.00 38.53 102 VAL A O 1
ATOM 711 N N . PRO A 1 103 ? 2.077 18.260 -16.299 1.00 35.56 103 PRO A N 1
ATOM 712 C CA . PRO A 1 103 ? 1.562 19.425 -15.597 1.00 35.56 103 PRO A CA 1
ATOM 713 C C . PRO A 1 103 ? 1.691 19.138 -14.113 1.00 35.56 103 PRO A C 1
ATOM 715 O O . PRO A 1 103 ? 1.276 18.053 -13.699 1.00 35.56 103 PRO A O 1
ATOM 718 N N . ALA A 1 104 ? 2.384 20.050 -13.412 1.00 40.09 104 ALA A N 1
ATOM 719 C CA . ALA A 1 104 ? 2.853 19.927 -12.035 1.00 40.09 104 ALA A CA 1
ATOM 720 C C . ALA A 1 104 ? 2.127 18.792 -11.318 1.00 40.09 104 ALA A C 1
ATOM 722 O O . ALA A 1 104 ? 0.940 18.928 -11.004 1.00 40.09 104 ALA A O 1
ATOM 723 N N . ARG A 1 105 ? 2.830 17.650 -11.200 1.00 51.62 105 ARG A N 1
ATOM 724 C CA . ARG A 1 105 ? 2.385 16.453 -10.482 1.00 51.62 105 ARG A CA 1
ATOM 725 C C . ARG A 1 105 ? 1.529 16.916 -9.320 1.00 51.62 105 ARG A C 1
ATOM 727 O O . ARG A 1 105 ? 1.982 17.736 -8.526 1.00 51.62 105 ARG A O 1
ATOM 734 N N . VAL A 1 106 ? 0.294 16.428 -9.249 1.00 51.34 106 VAL A N 1
ATOM 735 C CA . VAL A 1 106 ? -0.507 16.613 -8.046 1.00 51.34 106 VAL A CA 1
ATOM 736 C C . VAL A 1 106 ? 0.226 15.830 -6.975 1.00 51.34 106 VAL A C 1
ATOM 738 O O . VAL A 1 106 ? 0.058 14.613 -6.855 1.00 51.34 106 VAL A O 1
ATOM 741 N N . ASP A 1 107 ? 1.143 16.513 -6.298 1.00 52.44 107 ASP A N 1
ATOM 742 C CA . ASP A 1 107 ? 1.900 15.941 -5.216 1.00 52.44 107 ASP A CA 1
ATOM 743 C C . ASP A 1 107 ? 0.865 15.400 -4.240 1.00 52.44 107 ASP A C 1
ATOM 745 O O . ASP A 1 107 ? -0.121 16.064 -3.892 1.00 52.44 107 ASP A O 1
ATOM 749 N N . ALA A 1 108 ? 1.068 14.147 -3.832 1.00 54.16 108 ALA A N 1
ATOM 750 C CA . ALA A 1 108 ? 0.422 13.647 -2.634 1.00 54.16 108 ALA A CA 1
ATOM 751 C C . ALA A 1 108 ? 0.554 14.736 -1.567 1.00 54.16 108 ALA A C 1
ATOM 753 O O . ALA A 1 108 ? 1.630 15.329 -1.518 1.00 54.16 108 ALA A O 1
ATOM 754 N N . PRO A 1 109 ? -0.456 15.007 -0.724 1.00 55.28 109 PRO A N 1
ATOM 755 C CA . PRO A 1 109 ? -0.299 15.965 0.360 1.00 55.28 109 PRO A CA 1
ATOM 756 C C . PRO A 1 109 ? 0.919 15.581 1.220 1.00 55.28 109 PRO A C 1
ATOM 758 O O . PRO A 1 109 ? 0.862 14.716 2.094 1.00 55.28 109 PRO A O 1
ATOM 761 N N . THR A 1 110 ? 2.048 16.203 0.891 1.00 53.97 110 THR A N 1
ATOM 762 C CA . THR A 1 110 ? 3.332 16.232 1.588 1.00 53.97 110 THR A CA 1
ATOM 763 C C . THR A 1 110 ? 3.400 17.457 2.480 1.00 53.97 110 THR A C 1
ATOM 765 O O . THR A 1 110 ? 4.316 17.541 3.291 1.00 53.97 110 THR A O 1
ATOM 768 N N . ALA A 1 111 ? 2.426 18.369 2.334 1.00 40.81 111 ALA A N 1
ATOM 769 C CA . ALA A 1 111 ? 2.313 19.634 3.034 1.00 40.81 111 ALA A CA 1
ATOM 770 C C . ALA A 1 111 ? 2.586 19.451 4.530 1.00 40.81 111 ALA A C 1
ATOM 772 O O . ALA A 1 111 ? 1.758 18.904 5.259 1.00 40.81 111 ALA A O 1
ATOM 773 N N . ASP A 1 112 ? 3.789 19.876 4.921 1.00 41.28 112 ASP A N 1
ATOM 774 C CA . ASP A 1 112 ? 4.223 20.200 6.275 1.00 41.28 112 ASP A CA 1
ATOM 775 C C . ASP A 1 112 ? 3.609 19.337 7.374 1.00 41.28 112 ASP A C 1
ATOM 777 O O . ASP A 1 112 ? 3.005 19.838 8.327 1.00 41.28 112 ASP A O 1
ATOM 781 N N . ARG A 1 113 ? 3.793 18.012 7.295 1.00 48.72 113 ARG A N 1
ATOM 782 C CA . ARG A 1 113 ? 3.631 17.230 8.518 1.00 48.72 113 ARG A CA 1
ATOM 783 C C . ARG A 1 113 ? 4.864 17.514 9.376 1.00 48.72 113 ARG A C 1
ATOM 785 O O . ARG A 1 113 ? 5.965 17.175 8.934 1.00 48.72 113 ARG A O 1
ATOM 792 N N . PRO A 1 114 ? 4.720 18.095 10.584 1.00 48.00 114 PRO A N 1
ATOM 793 C CA . PRO A 1 114 ? 5.831 18.153 11.523 1.00 48.00 114 PRO A CA 1
ATOM 794 C C . PRO A 1 114 ? 6.404 16.747 11.651 1.00 48.00 114 PRO A C 1
ATOM 796 O O . PRO A 1 114 ? 5.623 15.786 11.629 1.00 48.00 114 PRO A O 1
ATOM 799 N N . THR A 1 115 ? 7.735 16.641 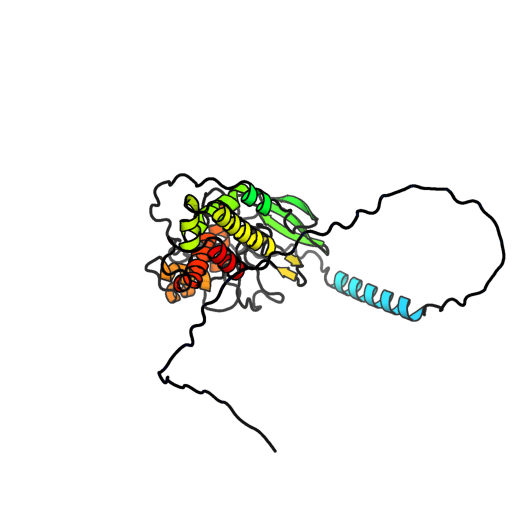11.738 1.00 53.81 115 THR A N 1
ATOM 800 C CA . THR A 1 115 ? 8.507 15.400 11.895 1.00 53.81 115 THR A CA 1
ATOM 801 C C . THR A 1 115 ? 8.003 14.646 13.119 1.00 53.81 115 THR A C 1
ATOM 803 O O . THR A 1 115 ? 8.553 14.721 14.213 1.00 53.81 115 THR A O 1
ATOM 806 N N . THR A 1 116 ? 6.869 13.978 12.955 1.00 57.09 116 THR A N 1
ATOM 807 C CA . THR A 1 116 ? 6.219 13.228 14.006 1.00 57.09 116 THR A CA 1
ATOM 808 C C . THR A 1 116 ? 7.141 12.043 14.213 1.00 57.09 116 THR A C 1
ATOM 810 O O . THR A 1 116 ? 7.490 11.397 13.216 1.00 57.09 116 THR A O 1
ATOM 813 N N . PRO A 1 117 ? 7.598 11.784 15.448 1.00 62.72 117 PRO A N 1
ATOM 814 C CA . PRO A 1 117 ? 8.448 10.639 15.714 1.00 62.72 117 PRO A CA 1
ATOM 815 C C . PRO A 1 117 ? 7.828 9.405 15.066 1.00 62.72 117 PRO A C 1
ATOM 817 O O . PRO A 1 117 ? 6.633 9.153 15.241 1.00 62.72 117 PRO A O 1
ATOM 820 N N . SER A 1 118 ? 8.621 8.686 14.267 1.00 76.69 118 SER A N 1
ATOM 821 C CA . SER A 1 118 ? 8.154 7.447 13.654 1.00 76.69 118 SER A CA 1
ATOM 822 C C . SER A 1 118 ? 7.633 6.552 14.766 1.00 76.69 118 SER A C 1
ATOM 824 O O . SER A 1 118 ? 8.347 6.274 15.730 1.00 76.69 118 SER A O 1
ATOM 826 N N . LEU A 1 119 ? 6.385 6.118 14.635 1.00 85.19 119 LEU A N 1
ATOM 827 C CA . LEU A 1 119 ? 5.814 5.159 15.563 1.00 85.19 119 LEU A CA 1
ATOM 828 C C . LEU A 1 119 ? 6.664 3.875 15.536 1.00 85.19 119 LEU A C 1
ATOM 830 O O . LEU A 1 119 ? 7.186 3.506 14.475 1.00 85.19 119 LEU A O 1
ATOM 834 N N . PRO A 1 120 ? 6.838 3.204 16.687 1.00 92.31 120 PRO A N 1
ATOM 835 C CA . PRO A 1 120 ? 7.598 1.967 16.741 1.00 92.31 120 PRO A CA 1
ATOM 836 C C . PRO A 1 120 ? 6.912 0.894 15.892 1.00 92.31 120 PRO A C 1
ATOM 838 O O . PRO A 1 120 ? 5.692 0.736 15.935 1.00 92.31 120 PRO A O 1
ATOM 841 N N . VAL A 1 121 ? 7.708 0.145 15.129 1.00 95.69 121 VAL A N 1
ATOM 842 C CA . VAL A 1 121 ? 7.227 -0.974 14.312 1.00 95.69 121 VAL A CA 1
ATOM 843 C C . VAL A 1 121 ? 7.195 -2.234 15.183 1.00 95.69 121 VAL A C 1
ATOM 845 O O . VAL A 1 121 ? 8.260 -2.659 15.640 1.00 95.69 121 VAL A O 1
ATOM 848 N N . PRO A 1 122 ? 6.024 -2.856 15.427 1.00 97.25 122 PRO A N 1
ATOM 849 C CA . PRO A 1 122 ? 5.948 -4.054 16.258 1.00 97.25 122 PRO A CA 1
ATOM 850 C C . PRO A 1 122 ? 6.750 -5.225 15.682 1.00 97.25 122 PRO A C 1
ATOM 852 O O . PRO A 1 122 ? 6.816 -5.430 14.467 1.00 97.25 122 PRO A O 1
ATOM 855 N N . SER A 1 123 ? 7.344 -6.039 16.555 1.00 97.25 123 SER A N 1
ATOM 856 C CA . SER A 1 123 ? 8.176 -7.165 16.115 1.00 97.25 123 SER A CA 1
ATOM 857 C C . SER A 1 123 ? 7.377 -8.238 15.363 1.00 97.25 123 SER A C 1
ATOM 859 O O . SER A 1 123 ? 7.909 -8.834 14.425 1.00 97.25 123 SER A O 1
ATOM 861 N N . ALA A 1 124 ? 6.099 -8.473 15.707 1.00 97.31 124 ALA A N 1
ATOM 862 C CA . ALA A 1 124 ? 5.273 -9.430 14.972 1.00 97.31 124 ALA A CA 1
ATOM 863 C C . ALA A 1 124 ? 4.968 -8.940 13.551 1.00 97.31 124 ALA A C 1
ATOM 865 O O . ALA A 1 124 ? 4.987 -9.742 12.618 1.00 97.31 124 ALA A O 1
ATOM 866 N N . LEU A 1 125 ? 4.794 -7.626 13.367 1.00 97.81 125 LEU A N 1
ATOM 867 C CA . LEU A 1 125 ? 4.657 -7.009 12.049 1.00 97.81 125 LEU A CA 1
ATOM 868 C C . LEU A 1 125 ? 5.913 -7.229 11.192 1.00 97.81 125 LEU A C 1
ATOM 870 O O . LEU A 1 125 ? 5.816 -7.689 10.055 1.00 97.81 125 LEU A O 1
ATOM 874 N N . VAL A 1 126 ? 7.104 -6.970 11.745 1.00 97.31 126 VAL A N 1
ATOM 875 C CA . VAL A 1 126 ? 8.375 -7.232 11.041 1.00 97.31 126 VAL A CA 1
ATOM 876 C C . VAL A 1 126 ? 8.504 -8.710 10.672 1.00 97.31 126 VAL A C 1
ATOM 878 O O . VAL A 1 126 ? 8.912 -9.027 9.555 1.00 97.31 126 VAL A O 1
ATOM 881 N N . ARG A 1 127 ? 8.126 -9.616 11.580 1.00 96.75 127 ARG A N 1
ATOM 882 C CA . ARG A 1 127 ? 8.169 -11.068 11.358 1.00 96.75 127 ARG A CA 1
ATOM 883 C C . ARG A 1 127 ? 7.258 -11.491 10.207 1.00 96.75 127 ARG A C 1
ATOM 885 O O . ARG A 1 127 ? 7.704 -12.239 9.344 1.00 96.75 127 ARG A O 1
ATOM 892 N N . ALA A 1 128 ? 6.032 -10.966 10.155 1.00 95.50 128 ALA A N 1
ATOM 893 C CA . ALA A 1 128 ? 5.086 -11.231 9.071 1.00 95.50 128 ALA A CA 1
ATOM 894 C C . ALA A 1 128 ? 5.629 -10.767 7.705 1.00 95.50 128 ALA A C 1
ATOM 896 O O . ALA A 1 128 ? 5.508 -11.480 6.715 1.00 95.50 128 ALA A O 1
ATOM 897 N N . LEU A 1 129 ? 6.303 -9.612 7.662 1.00 94.69 129 LEU A N 1
ATOM 898 C CA . LEU A 1 129 ? 6.910 -9.049 6.444 1.00 94.69 129 LEU A CA 1
ATOM 899 C C . LEU A 1 129 ? 8.266 -9.671 6.063 1.00 94.69 129 LEU A C 1
ATOM 901 O O . LEU A 1 129 ? 8.810 -9.355 5.000 1.00 94.69 129 LEU A O 1
ATOM 905 N N . SER A 1 130 ? 8.844 -10.490 6.945 1.00 93.81 130 SER A N 1
ATOM 906 C CA . SER A 1 130 ? 10.126 -11.174 6.725 1.00 93.81 130 SER A CA 1
ATOM 907 C C . SER A 1 130 ? 9.970 -12.532 6.047 1.00 93.81 130 SER A C 1
ATOM 909 O O . SER A 1 130 ? 10.981 -13.142 5.702 1.00 93.81 130 SER A O 1
ATOM 911 N N . ALA A 1 131 ? 8.735 -13.012 5.848 1.00 87.12 131 ALA A N 1
ATOM 912 C CA . ALA A 1 131 ? 8.492 -14.184 5.019 1.00 87.12 131 ALA A CA 1
ATOM 913 C C . ALA A 1 131 ? 9.146 -13.988 3.643 1.00 87.12 131 ALA A C 1
ATOM 915 O O . ALA A 1 131 ? 9.156 -12.879 3.098 1.00 87.12 131 ALA A O 1
ATOM 916 N N . ARG A 1 132 ? 9.755 -15.057 3.117 1.00 79.56 132 ARG A N 1
ATOM 917 C CA . ARG A 1 132 ? 10.513 -14.987 1.867 1.00 79.56 132 ARG A CA 1
ATOM 918 C C . ARG A 1 132 ? 9.570 -14.529 0.746 1.00 79.56 132 ARG A C 1
ATOM 920 O O . ARG A 1 132 ? 8.547 -15.180 0.544 1.00 79.56 132 ARG A O 1
ATOM 927 N N . PRO A 1 133 ? 9.901 -13.443 0.026 1.00 72.44 133 PRO A N 1
ATOM 928 C CA . PRO A 1 133 ? 9.155 -13.045 -1.154 1.00 72.44 133 PRO A CA 1
ATOM 929 C C . PRO A 1 133 ? 9.069 -14.182 -2.172 1.00 72.44 133 PRO A C 1
ATOM 931 O O . PRO A 1 133 ? 10.040 -14.923 -2.320 1.00 72.44 133 PRO A O 1
ATOM 934 N N . TYR A 1 134 ? 7.977 -14.267 -2.931 1.00 71.25 134 TYR A N 1
ATOM 935 C CA . TYR A 1 134 ? 7.769 -15.292 -3.961 1.00 71.25 134 TYR A CA 1
ATOM 936 C C . TYR A 1 134 ? 8.791 -15.261 -5.113 1.00 71.25 134 TYR A C 1
ATOM 938 O O . TYR A 1 134 ? 8.643 -15.998 -6.069 1.00 71.25 134 TYR A O 1
ATOM 946 N N . VAL A 1 135 ? 9.836 -14.426 -5.096 1.00 62.94 135 VAL A N 1
ATOM 947 C CA . VAL A 1 135 ? 10.935 -14.579 -6.061 1.00 62.94 135 VAL A CA 1
ATOM 948 C C . VAL A 1 135 ? 11.709 -15.863 -5.734 1.00 62.94 135 VAL A C 1
ATOM 950 O O . VAL A 1 135 ? 12.535 -15.926 -4.822 1.00 62.94 135 VAL A O 1
ATOM 953 N N . GLU A 1 136 ? 11.357 -16.919 -6.464 1.00 57.62 136 GLU A N 1
ATOM 954 C CA . GLU A 1 136 ? 11.732 -18.312 -6.198 1.00 57.62 136 GLU A CA 1
ATOM 955 C C . GLU A 1 136 ? 13.216 -18.619 -6.454 1.00 57.62 136 GLU A C 1
ATOM 957 O O . GLU A 1 136 ? 13.783 -19.511 -5.821 1.00 57.62 136 GLU A O 1
ATOM 962 N N . GLY A 1 137 ? 13.877 -17.873 -7.341 1.00 67.00 137 GLY A N 1
ATOM 963 C CA . GLY A 1 137 ? 15.209 -18.218 -7.831 1.00 67.00 137 GLY A CA 1
ATOM 964 C C . GLY A 1 137 ? 16.384 -17.480 -7.189 1.00 67.00 137 GLY A C 1
ATOM 965 O O . GLY A 1 137 ? 16.289 -16.801 -6.165 1.00 67.00 137 GLY A O 1
ATOM 966 N N . ALA A 1 138 ? 17.537 -17.619 -7.845 1.00 80.06 138 ALA A N 1
ATOM 967 C CA . ALA A 1 138 ? 18.737 -16.859 -7.535 1.00 80.06 138 ALA A CA 1
ATOM 968 C C . ALA A 1 138 ? 18.545 -15.389 -7.934 1.00 80.06 138 ALA A C 1
ATOM 970 O O . ALA A 1 138 ? 18.188 -15.080 -9.074 1.00 80.06 138 ALA A O 1
ATOM 971 N N . CYS A 1 139 ? 18.817 -14.493 -6.991 1.00 89.88 139 CYS A N 1
ATOM 972 C CA . CYS A 1 139 ? 18.837 -13.055 -7.209 1.00 89.88 139 CYS A CA 1
ATOM 973 C C . CYS A 1 139 ? 20.283 -12.562 -7.211 1.00 89.88 139 CYS A C 1
ATOM 975 O O . CYS A 1 139 ? 21.082 -12.962 -6.363 1.00 89.88 139 CYS A O 1
ATOM 977 N N . ARG A 1 140 ? 20.614 -11.655 -8.129 1.00 93.81 140 ARG A N 1
ATOM 978 C CA . ARG A 1 140 ? 21.898 -10.942 -8.127 1.00 93.81 140 ARG A CA 1
ATOM 979 C C . ARG A 1 140 ? 21.678 -9.431 -8.082 1.00 93.81 140 ARG A C 1
ATOM 981 O O . ARG A 1 140 ? 20.746 -8.962 -8.740 1.00 93.81 140 ARG A O 1
ATOM 988 N N . PRO A 1 141 ? 22.507 -8.665 -7.354 1.00 95.88 141 PRO A N 1
ATOM 989 C CA . PRO A 1 141 ? 22.438 -7.208 -7.376 1.00 95.88 141 PRO A CA 1
ATOM 990 C C . PRO A 1 141 ? 22.589 -6.657 -8.798 1.00 95.88 141 PRO A C 1
ATOM 992 O O . PRO A 1 141 ? 23.427 -7.133 -9.564 1.00 95.88 141 PRO A O 1
ATOM 995 N N . VAL A 1 142 ? 21.781 -5.656 -9.140 1.00 96.69 142 VAL A N 1
ATOM 996 C CA . VAL A 1 142 ? 21.847 -4.909 -10.404 1.00 96.69 142 VAL A CA 1
ATOM 997 C C . VAL A 1 142 ? 21.495 -3.442 -10.162 1.00 96.69 142 VAL A C 1
ATOM 999 O O . VAL A 1 142 ? 20.932 -3.089 -9.127 1.00 96.69 142 VAL A O 1
ATOM 1002 N N . THR A 1 143 ? 21.797 -2.588 -11.134 1.00 95.44 143 THR A N 1
ATOM 1003 C CA . THR A 1 143 ? 21.213 -1.248 -11.238 1.00 95.44 143 THR A CA 1
ATOM 1004 C C . THR A 1 143 ? 20.046 -1.273 -12.224 1.00 95.44 143 THR A C 1
ATOM 1006 O O . THR A 1 143 ? 19.962 -2.157 -13.079 1.00 95.44 143 THR A O 1
ATOM 1009 N N . TRP A 1 144 ? 19.136 -0.308 -12.110 1.00 94.38 144 TRP A N 1
ATOM 1010 C CA . TRP A 1 144 ? 18.037 -0.126 -13.055 1.00 94.38 144 TRP A CA 1
ATOM 1011 C C . TRP A 1 144 ? 17.906 1.362 -13.402 1.00 94.38 144 TRP A C 1
ATOM 1013 O O . TRP A 1 144 ? 18.032 2.220 -12.526 1.00 94.38 144 TRP A O 1
ATOM 1023 N N . ARG A 1 145 ? 17.722 1.693 -14.686 1.00 91.75 145 ARG A N 1
ATOM 1024 C CA . ARG A 1 145 ? 17.735 3.089 -15.169 1.00 91.75 145 ARG A CA 1
ATOM 1025 C C . ARG A 1 145 ? 16.624 3.888 -14.489 1.00 91.75 145 ARG A C 1
ATOM 1027 O O . ARG A 1 145 ? 15.482 3.486 -14.563 1.00 91.75 145 ARG A O 1
ATOM 1034 N N . SER A 1 146 ? 16.929 5.044 -13.900 1.00 88.62 146 SER A N 1
ATOM 1035 C CA . SER A 1 146 ? 15.943 5.881 -13.181 1.00 88.62 146 SER A CA 1
ATOM 1036 C C . SER A 1 146 ? 15.447 5.305 -11.845 1.00 88.62 146 SER A C 1
ATOM 1038 O O . SER A 1 146 ? 14.502 5.840 -11.267 1.00 88.62 146 SER A O 1
ATOM 1040 N N . TRP A 1 147 ? 16.105 4.269 -11.314 1.00 94.19 147 TRP A N 1
ATOM 1041 C CA . TRP A 1 147 ? 15.923 3.796 -9.942 1.00 94.19 147 TRP A CA 1
ATOM 1042 C C . TRP A 1 147 ? 17.233 3.954 -9.156 1.00 94.19 147 TRP A C 1
ATOM 1044 O O . TRP A 1 147 ? 18.209 3.262 -9.452 1.00 94.19 147 TRP A O 1
ATOM 1054 N N . PRO A 1 148 ? 17.289 4.861 -8.166 1.00 95.00 148 PRO A N 1
ATOM 1055 C CA . PRO A 1 148 ? 18.534 5.190 -7.469 1.00 95.00 148 PRO A CA 1
ATOM 1056 C C . PRO A 1 148 ? 18.875 4.225 -6.322 1.00 95.00 148 PRO A C 1
ATOM 1058 O O . PRO A 1 148 ? 19.902 4.394 -5.670 1.00 95.00 148 PRO A O 1
ATOM 1061 N N . HIS A 1 149 ? 18.026 3.229 -6.057 1.00 95.44 149 HIS A N 1
ATOM 1062 C CA . HIS A 1 149 ? 18.133 2.353 -4.889 1.00 95.44 149 HIS A CA 1
ATOM 1063 C C . HIS A 1 149 ? 18.598 0.940 -5.265 1.00 95.44 149 HIS A C 1
ATOM 1065 O O . HIS A 1 149 ? 18.602 0.584 -6.445 1.00 95.44 149 HIS A O 1
ATOM 1071 N N . PRO A 1 150 ? 18.967 0.086 -4.290 1.00 95.25 150 PRO A N 1
ATOM 1072 C CA . PRO A 1 150 ? 19.321 -1.298 -4.576 1.00 95.25 150 PRO A CA 1
ATOM 1073 C C . PRO A 1 150 ? 18.215 -2.036 -5.339 1.00 95.25 150 PRO A C 1
ATOM 1075 O O . PRO A 1 150 ? 17.045 -2.021 -4.946 1.00 95.25 150 PRO A O 1
ATOM 1078 N N . ALA A 1 151 ? 18.608 -2.709 -6.417 1.00 95.56 151 ALA A N 1
ATOM 1079 C CA . ALA A 1 151 ? 17.758 -3.592 -7.198 1.00 95.56 151 ALA A CA 1
ATOM 1080 C C . ALA A 1 151 ? 18.428 -4.960 -7.356 1.00 95.56 151 ALA A C 1
ATOM 1082 O O . ALA A 1 151 ? 19.640 -5.126 -7.191 1.00 95.56 151 ALA A O 1
ATOM 1083 N N . GLN A 1 152 ? 17.618 -5.966 -7.649 1.00 94.94 152 GLN A N 1
ATOM 1084 C CA . GLN A 1 152 ? 18.056 -7.338 -7.828 1.00 94.94 152 GLN A CA 1
ATOM 1085 C C . GLN A 1 152 ? 17.386 -7.920 -9.059 1.00 94.94 152 GLN A C 1
ATOM 1087 O O . GLN A 1 152 ? 16.182 -7.777 -9.236 1.00 94.94 152 GLN A O 1
ATOM 1092 N N . ARG A 1 153 ? 18.159 -8.604 -9.897 1.00 94.19 153 ARG A N 1
ATOM 1093 C CA . ARG A 1 153 ? 17.627 -9.402 -10.998 1.00 94.19 153 ARG A CA 1
ATOM 1094 C C . ARG A 1 153 ? 17.485 -10.831 -10.512 1.00 94.19 153 ARG A C 1
ATOM 1096 O O . ARG A 1 153 ? 18.488 -11.455 -10.163 1.00 94.19 153 ARG A O 1
ATOM 1103 N N . CYS A 1 154 ? 16.255 -11.311 -10.469 1.00 92.06 154 CYS A N 1
ATOM 1104 C CA . CYS A 1 154 ? 15.877 -12.616 -9.956 1.00 92.06 154 CYS A CA 1
ATOM 1105 C C . CYS A 1 154 ? 15.330 -13.490 -11.085 1.00 92.06 154 CYS A C 1
ATOM 1107 O O . CYS A 1 154 ? 14.715 -12.987 -12.027 1.00 92.06 154 CYS A O 1
ATOM 1109 N N . THR A 1 155 ? 15.551 -14.797 -10.970 1.00 88.75 155 THR A N 1
ATOM 1110 C CA . THR A 1 155 ? 14.874 -15.798 -11.809 1.00 88.75 155 THR A CA 1
ATOM 1111 C C . THR A 1 155 ? 13.606 -16.273 -11.103 1.00 88.75 155 THR A C 1
ATOM 1113 O O . THR A 1 155 ? 13.581 -16.348 -9.873 1.00 88.75 155 THR A O 1
ATOM 1116 N N . TYR A 1 156 ? 12.569 -16.585 -11.868 1.00 83.44 156 TYR A N 1
ATOM 1117 C CA . TYR A 1 156 ? 11.255 -16.990 -11.394 1.00 83.44 156 TYR A CA 1
ATOM 1118 C C . TYR A 1 156 ? 10.738 -18.169 -12.232 1.00 83.44 156 TYR A C 1
ATOM 1120 O O . TYR A 1 156 ? 10.842 -18.121 -13.459 1.00 83.44 156 TYR A O 1
ATOM 1128 N N . GLY A 1 157 ? 10.171 -19.201 -11.590 1.00 77.00 157 GLY A N 1
ATOM 1129 C CA . GLY A 1 157 ? 9.501 -20.324 -12.256 1.00 77.00 157 GLY A CA 1
ATOM 1130 C C . GLY A 1 157 ? 10.229 -20.859 -13.498 1.00 77.00 157 GLY A C 1
ATOM 1131 O O . GLY A 1 157 ? 11.417 -21.182 -13.445 1.00 77.00 157 GLY A O 1
ATOM 1132 N N . ALA A 1 158 ? 9.513 -20.906 -14.627 1.00 79.12 158 ALA A N 1
ATOM 1133 C CA . ALA A 1 158 ? 9.932 -21.396 -15.948 1.00 79.12 158 ALA A CA 1
ATOM 1134 C C . ALA A 1 158 ? 11.052 -20.576 -16.641 1.00 79.12 158 ALA A C 1
ATOM 1136 O O . ALA A 1 158 ? 11.019 -20.348 -17.848 1.00 79.12 158 ALA A O 1
ATOM 1137 N N . GLY A 1 159 ? 12.047 -20.097 -15.891 1.00 84.81 159 GLY A N 1
ATOM 1138 C CA . GLY A 1 159 ? 13.150 -19.285 -16.407 1.00 84.81 159 GLY A CA 1
ATOM 1139 C C . GLY A 1 159 ? 12.785 -17.821 -16.657 1.00 84.81 159 GLY A C 1
ATOM 1140 O O . GLY A 1 159 ? 13.568 -17.099 -17.275 1.00 84.81 159 GLY A O 1
ATOM 1141 N N . LEU A 1 160 ? 11.627 -17.364 -16.167 1.00 89.19 160 LEU A N 1
ATOM 1142 C CA . LEU A 1 160 ? 11.247 -15.957 -16.227 1.00 89.19 160 LEU A CA 1
ATOM 1143 C C . LEU A 1 160 ? 12.211 -15.117 -15.395 1.00 89.19 160 LEU A C 1
ATOM 1145 O O . LEU A 1 160 ? 12.818 -15.580 -14.429 1.00 89.19 160 LEU A O 1
ATOM 1149 N N . VAL A 1 161 ? 12.363 -13.858 -15.785 1.00 91.38 161 VAL A N 1
ATOM 1150 C CA . VAL A 1 161 ? 13.307 -12.948 -15.149 1.00 91.38 161 VAL A CA 1
ATOM 1151 C C . VAL A 1 161 ? 12.599 -11.661 -14.788 1.00 91.38 161 VAL A C 1
ATOM 1153 O O . VAL A 1 161 ? 11.907 -11.062 -15.612 1.00 91.38 161 VAL A O 1
ATOM 1156 N N . VAL A 1 162 ? 12.825 -11.218 -13.557 1.00 92.06 162 VAL A N 1
ATOM 1157 C CA . VAL A 1 162 ? 12.274 -9.978 -13.023 1.00 92.06 162 VAL A CA 1
ATOM 1158 C C . VAL A 1 162 ? 13.367 -9.203 -12.301 1.00 92.06 162 VAL A C 1
ATOM 1160 O O . VAL A 1 162 ? 14.145 -9.759 -11.523 1.00 92.06 162 VAL A O 1
ATOM 1163 N N . THR A 1 163 ? 13.445 -7.907 -12.570 1.00 94.25 163 THR A N 1
ATOM 1164 C CA . THR A 1 163 ? 14.245 -6.976 -11.781 1.00 94.25 163 THR A CA 1
ATOM 1165 C C . THR A 1 163 ? 13.337 -6.369 -10.724 1.00 94.25 163 THR A C 1
ATOM 1167 O O . THR A 1 163 ? 12.320 -5.760 -11.046 1.00 94.25 163 THR A O 1
ATOM 1170 N N . VAL A 1 164 ? 13.691 -6.533 -9.456 1.00 93.25 164 VAL A N 1
ATOM 1171 C CA . VAL A 1 164 ? 12.891 -6.097 -8.312 1.00 93.25 164 VAL A CA 1
ATOM 1172 C C . VAL A 1 164 ? 13.698 -5.183 -7.408 1.00 93.25 164 VAL A C 1
ATOM 1174 O O . VAL A 1 164 ? 14.905 -5.355 -7.240 1.00 93.25 164 VAL A O 1
ATOM 1177 N N . ALA A 1 165 ? 13.019 -4.2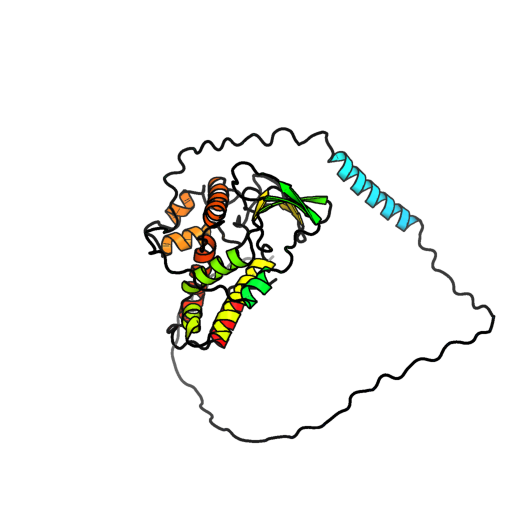48 -6.762 1.00 93.12 165 ALA A N 1
ATOM 1178 C CA . ALA A 1 165 ? 13.508 -3.620 -5.551 1.00 93.12 165 ALA A CA 1
ATOM 1179 C C . ALA A 1 165 ? 12.797 -4.255 -4.351 1.00 93.12 165 ALA A C 1
ATOM 1181 O O . ALA A 1 165 ? 11.573 -4.383 -4.327 1.00 93.12 165 ALA A O 1
ATOM 1182 N N . ASN A 1 166 ? 13.566 -4.674 -3.352 1.00 91.56 166 ASN A N 1
ATOM 1183 C CA . ASN A 1 166 ? 13.047 -5.296 -2.140 1.00 91.56 166 ASN A CA 1
ATOM 1184 C C . ASN A 1 166 ? 13.386 -4.388 -0.947 1.00 91.56 166 ASN A C 1
ATOM 1186 O O . ASN A 1 166 ? 14.528 -4.427 -0.483 1.00 91.56 166 ASN A O 1
ATOM 1190 N N . PRO A 1 167 ? 12.455 -3.535 -0.467 1.00 92.38 167 PRO A N 1
ATOM 1191 C CA . PRO A 1 167 ? 12.699 -2.733 0.735 1.00 92.38 167 PRO A CA 1
ATOM 1192 C C . PRO A 1 167 ? 13.009 -3.653 1.931 1.00 92.38 167 PRO A C 1
ATOM 1194 O O . PRO A 1 167 ? 12.884 -4.871 1.825 1.00 92.38 167 PRO A O 1
ATOM 1197 N N . THR A 1 168 ? 13.350 -3.147 3.114 1.00 93.56 168 THR A N 1
ATOM 1198 C CA . THR A 1 168 ? 13.458 -4.020 4.305 1.00 93.56 168 THR A CA 1
ATOM 1199 C C . THR A 1 168 ? 12.084 -4.271 4.947 1.00 93.56 168 THR A C 1
ATOM 1201 O O . THR A 1 168 ? 11.199 -3.416 4.835 1.00 93.56 168 THR A O 1
ATOM 1204 N N . PRO A 1 169 ? 11.868 -5.398 5.658 1.00 94.88 169 PRO A N 1
ATOM 1205 C CA . PRO A 1 169 ? 10.617 -5.636 6.384 1.00 94.88 169 PRO A CA 1
ATOM 1206 C C . PRO A 1 169 ? 10.274 -4.496 7.351 1.00 94.88 169 PRO A C 1
ATOM 1208 O O . PRO A 1 169 ? 9.135 -4.044 7.397 1.00 94.88 169 PRO A O 1
ATOM 1211 N N . ALA A 1 170 ? 11.279 -3.954 8.047 1.00 95.62 170 ALA A N 1
ATOM 1212 C CA . ALA A 1 170 ? 11.118 -2.798 8.927 1.00 95.62 170 ALA A CA 1
ATOM 1213 C C . ALA A 1 170 ? 10.646 -1.539 8.179 1.00 95.62 170 ALA A C 1
ATOM 1215 O O . ALA A 1 170 ? 9.784 -0.821 8.683 1.00 95.62 170 ALA A O 1
ATOM 1216 N N . ARG A 1 171 ? 11.158 -1.289 6.964 1.00 95.12 171 ARG A N 1
ATOM 1217 C CA . ARG A 1 171 ? 10.749 -0.141 6.140 1.00 95.12 171 ARG A CA 1
ATOM 1218 C C . ARG A 1 171 ? 9.264 -0.196 5.800 1.00 95.12 171 ARG A C 1
ATOM 1220 O O . ARG A 1 171 ? 8.557 0.786 5.988 1.00 95.12 171 ARG A O 1
ATOM 1227 N N . VAL A 1 172 ? 8.783 -1.344 5.333 1.00 95.25 172 VAL A N 1
ATOM 1228 C CA . VAL A 1 172 ? 7.359 -1.496 4.996 1.00 95.25 172 VAL A CA 1
ATOM 1229 C C . VAL A 1 172 ? 6.492 -1.549 6.245 1.00 95.25 172 VAL A C 1
ATOM 1231 O O . VAL A 1 172 ? 5.392 -1.009 6.241 1.00 95.25 172 VAL A O 1
ATOM 1234 N N . GLY A 1 173 ? 7.004 -2.118 7.338 1.00 96.62 173 GLY A N 1
ATOM 1235 C CA . GLY A 1 173 ? 6.348 -2.047 8.637 1.00 96.62 173 GLY A CA 1
ATOM 1236 C C . GLY A 1 173 ? 6.094 -0.600 9.067 1.00 96.62 173 GLY A C 1
ATOM 1237 O O . GLY A 1 173 ? 4.992 -0.290 9.505 1.00 96.62 173 GLY A O 1
ATOM 1238 N N . ALA A 1 174 ? 7.057 0.305 8.857 1.00 96.56 174 ALA A N 1
ATOM 1239 C CA . ALA A 1 174 ? 6.867 1.732 9.118 1.00 96.56 174 ALA A CA 1
ATOM 1240 C C . ALA A 1 174 ? 5.756 2.341 8.244 1.00 96.56 174 ALA A C 1
ATOM 1242 O O . ALA A 1 174 ? 4.897 3.045 8.768 1.00 96.56 174 ALA A O 1
ATOM 1243 N N . TRP A 1 175 ? 5.705 2.007 6.948 1.00 96.12 175 TRP A N 1
ATOM 1244 C CA . TRP A 1 175 ? 4.633 2.470 6.056 1.00 96.12 175 TRP A CA 1
ATOM 1245 C C . TRP A 1 175 ? 3.246 1.988 6.498 1.00 96.12 175 TRP A C 1
ATOM 1247 O O . TRP A 1 175 ? 2.291 2.759 6.450 1.00 96.12 175 TRP A O 1
ATOM 1257 N N . ILE A 1 176 ? 3.134 0.730 6.939 1.00 97.12 176 ILE A N 1
ATOM 1258 C CA . ILE A 1 176 ? 1.881 0.149 7.440 1.00 97.12 176 ILE A CA 1
ATOM 1259 C C . ILE A 1 176 ? 1.442 0.844 8.726 1.00 97.12 176 ILE A C 1
ATOM 1261 O O . ILE A 1 176 ? 0.276 1.211 8.845 1.00 97.12 176 ILE A O 1
ATOM 1265 N N . VAL A 1 177 ? 2.364 1.057 9.667 1.00 97.56 177 VAL A N 1
ATOM 1266 C CA . VAL A 1 177 ? 2.070 1.752 10.925 1.00 97.56 177 VAL A CA 1
ATOM 1267 C C . VAL A 1 177 ? 1.622 3.191 10.663 1.00 97.56 177 VAL A C 1
ATOM 1269 O O . VAL A 1 177 ? 0.608 3.614 11.206 1.00 97.56 177 VAL A O 1
ATOM 1272 N N . ASP A 1 178 ? 2.322 3.933 9.801 1.00 96.69 178 ASP A N 1
ATOM 1273 C CA . ASP A 1 178 ? 1.922 5.295 9.431 1.00 96.69 178 ASP A CA 1
ATOM 1274 C C . ASP A 1 178 ? 0.541 5.332 8.755 1.00 96.69 178 ASP A C 1
ATOM 1276 O O . ASP A 1 178 ? -0.291 6.178 9.085 1.00 96.69 178 ASP A O 1
ATOM 1280 N N . ALA A 1 179 ? 0.267 4.402 7.839 1.00 96.50 179 ALA A N 1
ATOM 1281 C CA . ALA A 1 179 ? -1.009 4.346 7.138 1.00 96.50 179 ALA A CA 1
ATOM 1282 C C . ALA A 1 179 ? -2.170 3.915 8.048 1.00 96.50 179 ALA A C 1
ATOM 1284 O O . ALA A 1 179 ? -3.278 4.426 7.894 1.00 96.50 179 ALA A O 1
ATOM 1285 N N . ALA A 1 180 ? -1.935 3.032 9.023 1.00 97.19 180 ALA A N 1
ATOM 1286 C CA . ALA A 1 180 ? -2.958 2.571 9.963 1.00 97.19 180 ALA A CA 1
ATOM 1287 C C . ALA A 1 180 ? -3.570 3.713 10.794 1.00 97.19 180 ALA A C 1
ATOM 1289 O O . ALA A 1 180 ? -4.737 3.634 11.177 1.00 97.19 180 ALA A O 1
ATOM 1290 N N . GLU A 1 181 ? -2.839 4.814 10.990 1.00 95.81 181 GLU A N 1
ATOM 1291 C CA . GLU A 1 181 ? -3.349 6.028 11.641 1.00 95.81 181 GLU A CA 1
ATOM 1292 C C . GLU A 1 181 ? -4.475 6.717 10.845 1.00 95.81 181 GLU A C 1
ATOM 1294 O O . GLU A 1 181 ? -5.238 7.503 11.404 1.00 95.81 181 GLU A O 1
ATOM 1299 N N . LEU A 1 182 ? -4.617 6.416 9.548 1.00 96.06 182 LEU A N 1
ATOM 1300 C CA . LEU A 1 182 ? -5.726 6.893 8.712 1.00 96.06 182 LEU A CA 1
ATOM 1301 C C . LEU A 1 182 ? -6.970 6.001 8.799 1.00 96.06 182 LEU A C 1
ATOM 1303 O O . LEU A 1 182 ? -8.035 6.393 8.316 1.00 96.06 182 LEU A O 1
ATOM 1307 N N . ILE A 1 183 ? -6.860 4.827 9.426 1.00 97.88 183 ILE A N 1
ATOM 1308 C CA . ILE A 1 183 ? -7.985 3.943 9.717 1.00 97.88 183 ILE A CA 1
ATOM 1309 C C . ILE A 1 183 ? -8.431 4.220 11.146 1.00 97.88 183 ILE A C 1
ATOM 1311 O O . ILE A 1 183 ? -7.955 3.601 12.093 1.00 97.88 183 ILE A O 1
ATOM 1315 N N . ALA A 1 184 ? -9.363 5.158 11.307 1.00 97.81 184 ALA A N 1
ATOM 1316 C CA . ALA A 1 184 ? -9.798 5.657 12.609 1.00 97.81 184 ALA A CA 1
ATOM 1317 C C . ALA A 1 184 ? -10.107 4.551 13.645 1.00 97.81 184 ALA A C 1
ATOM 1319 O O . ALA A 1 184 ? -9.606 4.657 14.768 1.00 97.81 184 ALA A O 1
ATOM 1320 N N . PRO A 1 185 ? -10.866 3.478 13.324 1.00 98.06 185 PRO A N 1
ATOM 1321 C CA . PRO A 1 185 ? -11.093 2.396 14.282 1.00 98.06 185 PRO A CA 1
ATOM 1322 C C . PRO A 1 185 ? -9.822 1.627 14.662 1.00 98.06 185 PRO A C 1
ATOM 1324 O O . PRO A 1 185 ? -9.723 1.217 15.810 1.00 98.06 185 PRO A O 1
ATOM 1327 N N . VAL A 1 186 ? -8.842 1.467 13.766 1.00 98.38 186 VAL A N 1
ATOM 1328 C CA . VAL A 1 186 ? -7.554 0.819 14.084 1.00 98.38 186 VAL A CA 1
ATOM 1329 C C . VAL A 1 186 ? -6.691 1.743 14.938 1.00 98.38 186 VAL A C 1
ATOM 1331 O O . VAL A 1 186 ? -6.211 1.327 15.988 1.00 98.38 186 VAL A O 1
ATOM 1334 N N . ALA A 1 187 ? -6.553 3.013 14.549 1.00 97.88 187 ALA A N 1
ATOM 1335 C CA . ALA A 1 187 ? -5.782 4.009 15.293 1.00 97.88 187 ALA A CA 1
ATOM 1336 C C . ALA A 1 187 ? -6.249 4.129 16.758 1.00 97.88 187 ALA A C 1
ATOM 1338 O O . ALA A 1 187 ? -5.436 4.212 17.679 1.00 97.88 187 ALA A O 1
ATOM 1339 N N . ALA A 1 188 ? -7.565 4.053 16.994 1.00 97.25 188 ALA A N 1
ATOM 1340 C CA . ALA A 1 188 ? -8.156 4.082 18.332 1.00 97.25 188 ALA A CA 1
ATOM 1341 C C . ALA A 1 188 ? -7.820 2.852 19.204 1.00 97.25 188 ALA A C 1
ATOM 1343 O O . ALA A 1 188 ? -7.943 2.920 20.429 1.00 97.25 188 ALA A O 1
ATOM 1344 N N . LEU A 1 189 ? -7.412 1.722 18.612 1.00 98.12 189 LEU A N 1
ATOM 1345 C CA . LEU A 1 189 ? -6.978 0.538 19.364 1.00 98.12 189 LEU A CA 1
ATOM 1346 C C . LEU A 1 189 ? -5.560 0.681 19.906 1.00 98.12 189 LEU A C 1
ATOM 1348 O O . LEU A 1 189 ? -5.256 0.067 20.920 1.00 98.12 189 LEU A O 1
ATOM 1352 N N . ARG A 1 190 ? -4.708 1.515 19.298 1.00 96.50 190 ARG A N 1
ATOM 1353 C CA . ARG A 1 190 ? -3.276 1.598 19.629 1.00 96.50 190 ARG A CA 1
ATOM 1354 C C . ARG A 1 190 ? -2.992 1.715 21.128 1.00 96.50 190 ARG A C 1
ATOM 1356 O O . ARG A 1 190 ? -2.058 1.096 21.620 1.00 96.50 190 ARG A O 1
ATOM 1363 N N . THR A 1 191 ? -3.777 2.515 21.847 1.00 94.19 191 THR A N 1
ATOM 1364 C CA . THR A 1 191 ? -3.619 2.719 23.296 1.00 94.19 191 THR A CA 1
ATOM 1365 C C . THR A 1 191 ? -4.575 1.875 24.136 1.00 94.19 191 THR A C 1
ATOM 1367 O O . THR A 1 191 ? -4.229 1.495 25.249 1.00 94.19 191 THR A O 1
ATOM 1370 N N . ARG A 1 192 ? -5.778 1.595 23.628 1.00 96.69 192 ARG A N 1
ATOM 1371 C CA . ARG A 1 192 ? -6.865 0.947 24.379 1.00 96.69 192 ARG A CA 1
ATOM 1372 C C . ARG A 1 192 ? -6.826 -0.578 24.313 1.00 96.69 192 ARG A C 1
ATOM 1374 O O . ARG A 1 192 ? -7.233 -1.237 25.261 1.00 96.69 192 ARG A O 1
ATOM 1381 N N . ASP A 1 193 ? -6.378 -1.117 23.189 1.00 97.94 193 ASP A N 1
ATOM 1382 C CA . ASP A 1 193 ? -6.285 -2.548 22.907 1.00 97.94 193 ASP A CA 1
ATOM 1383 C C . ASP A 1 193 ? -5.077 -2.811 21.983 1.00 97.94 193 ASP A C 1
ATOM 1385 O O . ASP A 1 193 ? -5.234 -3.062 20.780 1.00 97.94 193 ASP A O 1
ATOM 1389 N N . PRO A 1 194 ? -3.843 -2.703 22.521 1.00 97.38 194 PRO A N 1
ATOM 1390 C CA . PRO A 1 194 ? -2.625 -2.841 21.725 1.00 97.38 194 PRO A CA 1
ATOM 1391 C C . PRO A 1 194 ? -2.509 -4.201 21.026 1.00 97.38 194 PRO A C 1
ATOM 1393 O O . PRO A 1 194 ? -1.920 -4.284 19.950 1.00 97.38 194 PRO A O 1
ATOM 1396 N N . ALA A 1 195 ? -3.102 -5.253 21.603 1.00 98.12 195 ALA A N 1
ATOM 1397 C CA . ALA A 1 195 ? -3.093 -6.595 21.033 1.00 98.12 195 ALA A CA 1
ATOM 1398 C C . ALA A 1 195 ? -3.891 -6.654 19.721 1.00 98.12 195 ALA A C 1
ATOM 1400 O O . ALA A 1 195 ? -3.360 -7.097 18.701 1.00 98.12 195 ALA A O 1
ATOM 1401 N N . ASN A 1 196 ? -5.135 -6.154 19.703 1.00 98.50 196 ASN A N 1
ATOM 1402 C CA . ASN A 1 196 ? -5.910 -6.106 18.459 1.00 98.50 196 ASN A CA 1
ATOM 1403 C C . ASN A 1 196 ? -5.385 -5.050 17.477 1.00 98.50 196 ASN A C 1
ATOM 1405 O O . ASN A 1 196 ? -5.503 -5.247 16.267 1.00 98.50 196 ASN A O 1
ATOM 1409 N N . TYR A 1 197 ? -4.768 -3.963 17.956 1.00 98.50 197 TYR A N 1
ATOM 1410 C CA . TYR A 1 197 ? -4.040 -3.034 17.086 1.00 98.50 197 TYR A CA 1
ATOM 1411 C C . TYR A 1 197 ? -2.919 -3.752 16.323 1.00 98.50 197 TYR A C 1
ATOM 1413 O O . TYR A 1 197 ? -2.893 -3.714 15.094 1.00 98.50 197 TYR A O 1
ATOM 1421 N N . GLU A 1 198 ? -2.032 -4.462 17.028 1.00 98.56 198 GLU A N 1
ATOM 1422 C CA . GLU A 1 198 ? -0.941 -5.215 16.404 1.00 98.56 198 GLU A CA 1
ATOM 1423 C C . GLU A 1 198 ? -1.469 -6.310 15.468 1.00 98.56 198 GLU A C 1
ATOM 1425 O O . GLU A 1 198 ? -0.955 -6.456 14.359 1.00 98.56 198 GLU A O 1
ATOM 1430 N N . ALA A 1 199 ? -2.543 -7.012 15.846 1.00 98.56 199 ALA A N 1
ATOM 1431 C CA . ALA A 1 199 ? -3.193 -7.994 14.978 1.00 98.56 199 ALA A CA 1
ATOM 1432 C C . ALA A 1 199 ? -3.714 -7.370 13.668 1.00 98.56 199 ALA A C 1
ATOM 1434 O O . ALA A 1 199 ? -3.519 -7.947 12.596 1.00 98.56 199 ALA A O 1
ATOM 1435 N N . CYS A 1 200 ? -4.300 -6.166 13.718 1.00 98.56 200 CYS A N 1
ATOM 1436 C CA . CYS A 1 200 ? -4.714 -5.439 12.514 1.00 98.56 200 CYS A CA 1
ATOM 1437 C C . CYS A 1 200 ? -3.512 -5.112 11.614 1.00 98.56 200 CYS A C 1
ATOM 1439 O O . CYS A 1 200 ? -3.582 -5.303 10.401 1.00 98.56 200 CYS A O 1
ATOM 1441 N N . LEU A 1 201 ? -2.393 -4.657 12.191 1.00 98.62 201 LEU A N 1
ATOM 1442 C CA . LEU A 1 201 ? -1.175 -4.366 11.427 1.00 98.62 201 LEU A CA 1
ATOM 1443 C C . LEU A 1 201 ? -0.595 -5.626 10.774 1.00 98.62 201 LEU A C 1
ATOM 1445 O O . LEU A 1 201 ? -0.222 -5.601 9.601 1.00 98.62 201 LEU A O 1
ATOM 1449 N N . VAL A 1 202 ? -0.537 -6.734 11.518 1.00 98.38 202 VAL A N 1
ATOM 1450 C CA . VAL A 1 202 ? -0.087 -8.035 11.004 1.00 98.38 202 VAL A CA 1
ATOM 1451 C C . VAL A 1 202 ? -0.979 -8.489 9.854 1.00 98.38 202 VAL A C 1
ATOM 1453 O O . VAL A 1 202 ? -0.461 -8.944 8.836 1.00 98.38 202 VAL A O 1
ATOM 1456 N N . ARG A 1 203 ? -2.299 -8.302 9.959 1.00 97.81 203 ARG A N 1
ATOM 1457 C CA . ARG A 1 203 ? -3.224 -8.628 8.872 1.00 97.81 203 ARG A CA 1
ATOM 1458 C C . ARG A 1 203 ? -2.953 -7.804 7.610 1.00 97.81 203 ARG A C 1
ATOM 1460 O O . ARG A 1 203 ? -2.897 -8.372 6.521 1.00 97.81 203 ARG A O 1
ATOM 1467 N N . ILE A 1 204 ? -2.716 -6.497 7.744 1.00 97.06 204 ILE A N 1
ATOM 1468 C CA . ILE A 1 204 ? -2.338 -5.630 6.613 1.00 97.06 204 ILE A CA 1
ATOM 1469 C C . ILE A 1 204 ? -1.019 -6.110 5.983 1.00 97.06 204 ILE A C 1
ATOM 1471 O O . ILE A 1 204 ? -0.908 -6.184 4.761 1.00 97.06 204 ILE A O 1
ATOM 1475 N N . ALA A 1 205 ? -0.034 -6.504 6.794 1.00 96.25 205 ALA A N 1
ATOM 1476 C CA . ALA A 1 205 ? 1.217 -7.065 6.287 1.00 96.25 205 ALA A CA 1
ATOM 1477 C C . ALA A 1 205 ? 1.036 -8.392 5.548 1.00 96.25 205 ALA A C 1
ATOM 1479 O O . ALA A 1 205 ? 1.643 -8.585 4.497 1.00 96.25 205 ALA A O 1
ATOM 1480 N N . GLN A 1 206 ? 0.206 -9.299 6.060 1.00 95.06 206 GLN A N 1
ATOM 1481 C CA . GLN A 1 206 ? -0.106 -10.550 5.369 1.00 95.06 206 GLN A CA 1
ATOM 1482 C C . GLN A 1 206 ? -0.761 -10.278 4.012 1.00 95.06 206 GLN A C 1
ATOM 1484 O O . GLN A 1 206 ? -0.383 -10.899 3.021 1.00 95.06 206 GLN A O 1
ATOM 1489 N N . HIS A 1 207 ? -1.671 -9.302 3.940 1.00 93.06 207 HIS A N 1
ATOM 1490 C CA . HIS A 1 207 ? -2.251 -8.863 2.673 1.00 93.06 207 HIS A CA 1
ATOM 1491 C C . HIS A 1 207 ? -1.168 -8.365 1.701 1.00 93.06 207 HIS A C 1
ATOM 1493 O O . HIS A 1 207 ? -1.083 -8.870 0.581 1.00 93.06 207 HIS A O 1
ATOM 1499 N N . THR A 1 208 ? -0.274 -7.467 2.141 1.00 92.75 208 THR A N 1
ATOM 1500 C CA . THR A 1 208 ? 0.887 -7.014 1.348 1.00 92.75 208 THR A CA 1
ATOM 1501 C C . THR A 1 208 ? 1.713 -8.189 0.817 1.00 92.75 208 THR A C 1
ATOM 1503 O O . THR A 1 208 ? 2.078 -8.207 -0.364 1.00 92.75 208 THR A O 1
ATOM 1506 N N . MET A 1 209 ? 2.009 -9.170 1.675 1.00 91.25 209 MET A N 1
ATOM 1507 C CA . MET A 1 209 ? 2.797 -10.345 1.301 1.00 91.25 209 MET A CA 1
ATOM 1508 C C . MET A 1 209 ? 2.070 -11.221 0.274 1.00 91.25 209 MET A C 1
ATOM 1510 O O . MET A 1 209 ? 2.697 -11.614 -0.705 1.00 91.25 209 MET A O 1
ATOM 1514 N N . SER A 1 210 ? 0.763 -11.450 0.433 1.00 87.19 210 SER A N 1
ATOM 1515 C CA . SER A 1 210 ? -0.036 -12.235 -0.524 1.00 87.19 210 SER A CA 1
ATOM 1516 C C . SER A 1 210 ? -0.159 -11.572 -1.899 1.00 87.19 210 SER A C 1
ATOM 1518 O O . SER A 1 210 ? -0.164 -12.248 -2.916 1.00 87.19 210 SER A O 1
ATOM 1520 N N . GLN A 1 211 ? -0.215 -10.238 -1.950 1.00 81.50 211 GLN A N 1
ATOM 1521 C CA . GLN A 1 211 ? -0.421 -9.492 -3.196 1.00 81.50 211 GLN A CA 1
ATOM 1522 C C . GLN A 1 211 ? 0.852 -9.295 -4.016 1.00 81.50 211 GLN A C 1
ATOM 1524 O O . GLN A 1 211 ? 0.808 -9.152 -5.235 1.00 81.50 211 GLN A O 1
ATOM 1529 N N . SER A 1 212 ? 1.980 -9.137 -3.333 1.00 77.44 212 SER A N 1
ATOM 1530 C CA . SER A 1 212 ? 3.188 -8.600 -3.961 1.00 77.44 212 SER A CA 1
ATOM 1531 C C . SER A 1 212 ? 4.468 -9.070 -3.307 1.00 77.44 212 SER A C 1
ATOM 1533 O O . SER A 1 212 ? 5.538 -8.622 -3.700 1.00 77.44 212 SER A O 1
ATOM 1535 N N . SER A 1 213 ? 4.392 -9.879 -2.246 1.00 84.56 213 SER A N 1
ATOM 1536 C CA . SER A 1 213 ? 5.565 -10.290 -1.479 1.00 84.56 213 SER A CA 1
ATOM 1537 C C . SER A 1 213 ? 6.470 -9.129 -1.053 1.00 84.56 213 SER A C 1
ATOM 1539 O O . SER A 1 213 ? 7.678 -9.300 -0.880 1.00 84.56 213 SER A O 1
ATOM 1541 N N . ARG A 1 214 ? 5.886 -7.926 -0.900 1.00 89.12 214 ARG A N 1
ATOM 1542 C CA . ARG A 1 214 ? 6.583 -6.687 -0.531 1.00 89.12 214 ARG A CA 1
ATOM 1543 C C . ARG A 1 214 ? 7.619 -6.198 -1.555 1.00 89.12 214 ARG A C 1
ATOM 1545 O O . ARG A 1 214 ? 8.329 -5.231 -1.274 1.00 89.12 214 ARG A O 1
ATOM 1552 N N . ILE A 1 215 ? 7.708 -6.834 -2.723 1.00 88.00 215 ILE A N 1
ATOM 1553 C CA . ILE A 1 215 ? 8.652 -6.480 -3.783 1.00 88.00 215 ILE A CA 1
ATOM 1554 C C . ILE A 1 215 ? 8.050 -5.462 -4.747 1.00 88.00 215 ILE A C 1
ATOM 1556 O O . ILE A 1 215 ? 6.866 -5.495 -5.077 1.00 88.00 215 ILE A O 1
ATOM 1560 N N . PHE A 1 216 ? 8.905 -4.566 -5.228 1.00 90.56 216 PHE A N 1
ATOM 1561 C CA . PHE A 1 216 ? 8.593 -3.607 -6.273 1.00 90.56 216 PHE A CA 1
ATOM 1562 C C . PHE A 1 216 ? 9.205 -4.085 -7.599 1.00 90.56 216 PHE A C 1
ATOM 1564 O O . PHE A 1 216 ? 10.416 -3.945 -7.783 1.00 90.56 216 PHE A O 1
ATOM 1571 N N . PRO A 1 217 ? 8.429 -4.693 -8.511 1.00 89.81 217 PRO A N 1
ATOM 1572 C CA . PRO A 1 217 ? 8.945 -5.177 -9.785 1.00 89.81 217 PRO A CA 1
ATOM 1573 C C . PRO A 1 217 ? 9.212 -4.007 -10.741 1.00 89.81 217 PRO A C 1
ATOM 1575 O O . PRO A 1 217 ? 8.294 -3.408 -11.293 1.00 89.81 217 PRO A O 1
ATOM 1578 N N . LEU A 1 218 ? 10.487 -3.680 -10.937 1.00 92.56 218 LEU A N 1
ATOM 1579 C CA . LEU A 1 218 ? 10.939 -2.593 -11.805 1.00 92.56 218 LEU A CA 1
ATOM 1580 C C . LEU A 1 218 ? 10.757 -2.937 -13.286 1.00 92.56 218 LEU A C 1
ATOM 1582 O O . LEU A 1 218 ? 10.324 -2.092 -14.063 1.00 92.56 218 LEU A O 1
ATOM 1586 N N . GLU A 1 219 ? 11.048 -4.175 -13.674 1.00 92.69 219 GLU A N 1
ATOM 1587 C CA . GLU A 1 219 ? 10.809 -4.691 -15.024 1.00 92.69 219 GLU A CA 1
ATOM 1588 C C . GLU A 1 219 ? 10.819 -6.221 -15.037 1.00 92.69 219 GLU A C 1
ATOM 1590 O O . GLU A 1 219 ? 11.352 -6.854 -14.124 1.00 92.69 219 GLU A O 1
ATOM 1595 N N . GLY A 1 220 ? 10.310 -6.813 -16.113 1.00 90.25 220 GLY A N 1
ATOM 1596 C CA . GLY A 1 220 ? 10.387 -8.251 -16.358 1.00 90.25 220 GLY A CA 1
ATOM 1597 C C . GLY A 1 220 ? 9.046 -8.928 -16.142 1.00 90.25 220 GLY A C 1
ATOM 1598 O O . GLY A 1 220 ? 8.013 -8.299 -16.347 1.00 90.25 220 GLY A O 1
ATOM 1599 N N . GLN A 1 221 ? 9.044 -10.215 -15.806 1.00 88.06 221 GLN A N 1
ATOM 1600 C CA . GLN A 1 221 ? 7.817 -11.014 -15.745 1.00 88.06 221 GLN A CA 1
ATOM 1601 C C . GLN A 1 221 ? 7.889 -12.067 -14.634 1.00 88.06 221 GLN A C 1
ATOM 1603 O O . GLN A 1 221 ? 8.977 -12.544 -14.309 1.00 88.06 221 GLN A O 1
ATOM 1608 N N . ILE A 1 222 ? 6.736 -12.438 -14.076 1.00 84.25 222 ILE A N 1
ATOM 1609 C CA . ILE A 1 222 ? 6.574 -13.589 -13.167 1.00 84.25 222 ILE A CA 1
ATOM 1610 C C . ILE A 1 222 ? 5.374 -14.435 -13.600 1.00 84.25 222 ILE A C 1
ATOM 1612 O O . ILE A 1 222 ? 4.559 -13.967 -14.391 1.00 84.25 222 ILE A O 1
ATOM 1616 N N . ASP A 1 223 ? 5.247 -15.642 -13.055 1.00 81.56 223 ASP A N 1
ATOM 1617 C CA . ASP A 1 223 ? 4.107 -16.536 -13.283 1.00 81.56 223 ASP A CA 1
ATOM 1618 C C . ASP A 1 223 ? 3.374 -16.834 -11.962 1.00 81.56 223 ASP A C 1
ATOM 1620 O O . ASP A 1 223 ? 3.907 -17.488 -11.070 1.00 81.56 223 ASP A O 1
ATOM 1624 N N . GLU A 1 224 ? 2.145 -16.344 -11.816 1.00 76.50 224 GLU A N 1
ATOM 1625 C CA . GLU A 1 224 ? 1.288 -16.626 -10.649 1.00 76.50 224 GLU A CA 1
ATOM 1626 C C . GLU A 1 224 ? 0.039 -17.416 -11.097 1.00 76.50 224 GLU A C 1
ATOM 1628 O O . GLU A 1 224 ? -1.090 -17.078 -10.750 1.00 76.50 224 GLU A O 1
ATOM 1633 N N . GLY A 1 225 ? 0.229 -18.428 -11.957 1.00 77.25 225 GLY A N 1
ATOM 1634 C CA . GLY A 1 225 ? -0.850 -19.144 -12.660 1.00 77.25 225 GLY A CA 1
ATOM 1635 C C . GLY A 1 225 ? -1.245 -18.487 -13.990 1.00 77.25 225 GLY A C 1
ATOM 1636 O O . GLY A 1 225 ? -2.048 -19.029 -14.749 1.00 77.25 225 GLY A O 1
ATOM 1637 N N . GLN A 1 226 ? -0.658 -17.324 -14.267 1.00 78.00 226 GLN A N 1
ATOM 1638 C CA . GLN A 1 226 ? -0.570 -16.666 -15.562 1.00 78.00 226 GLN A CA 1
ATOM 1639 C C . GLN A 1 226 ? 0.668 -15.759 -15.562 1.00 78.00 226 GLN A C 1
ATOM 1641 O O . GLN A 1 226 ? 1.096 -15.274 -14.510 1.00 78.00 226 GLN A O 1
ATOM 1646 N N . VAL A 1 227 ? 1.225 -15.490 -16.743 1.00 82.25 227 VAL A N 1
ATOM 1647 C CA . VAL A 1 227 ? 2.405 -14.627 -16.876 1.00 82.25 227 VAL A CA 1
ATOM 1648 C C . VAL A 1 227 ? 2.014 -13.162 -16.704 1.00 82.25 227 VAL A C 1
ATOM 1650 O O . VAL A 1 227 ? 1.270 -12.613 -17.512 1.00 82.25 227 VAL A O 1
ATOM 1653 N N . PHE A 1 228 ? 2.564 -12.508 -15.687 1.00 80.50 228 PHE A N 1
ATOM 1654 C CA . PHE A 1 228 ? 2.383 -11.088 -15.411 1.00 80.50 228 PHE A CA 1
ATOM 1655 C C . PHE A 1 228 ? 3.636 -10.302 -15.800 1.00 80.50 228 PHE A C 1
ATOM 1657 O O . PHE A 1 228 ? 4.671 -10.451 -15.145 1.00 80.50 228 PHE A O 1
ATOM 1664 N N . PRO A 1 229 ? 3.575 -9.447 -16.833 1.00 84.44 229 PRO A N 1
ATOM 1665 C CA . PRO A 1 229 ? 4.669 -8.551 -17.152 1.00 84.44 229 PRO A CA 1
ATOM 1666 C C . PRO A 1 229 ? 4.606 -7.244 -16.343 1.00 84.44 229 PRO A C 1
ATOM 1668 O O . PRO A 1 229 ? 3.537 -6.708 -16.037 1.00 84.44 229 PRO A O 1
ATOM 1671 N N . PHE A 1 230 ? 5.786 -6.713 -16.021 1.00 86.69 230 PHE A N 1
ATOM 1672 C CA . PHE A 1 230 ? 5.987 -5.510 -15.221 1.00 86.69 230 PHE A CA 1
ATOM 1673 C C . PHE A 1 230 ? 6.872 -4.499 -15.925 1.00 86.69 230 PHE A C 1
ATOM 1675 O O . PHE A 1 230 ? 7.834 -4.846 -16.618 1.00 86.69 230 PHE A O 1
ATOM 1682 N N . LEU A 1 231 ? 6.565 -3.232 -15.684 1.00 87.88 231 LEU A N 1
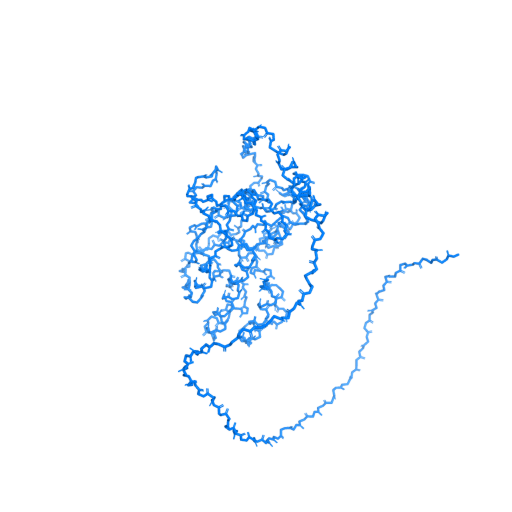ATOM 1683 C CA . LEU A 1 231 ? 7.419 -2.108 -16.023 1.00 87.88 231 LEU A CA 1
ATOM 1684 C C . LEU A 1 231 ? 7.165 -0.983 -15.016 1.00 87.88 231 LEU A C 1
ATOM 1686 O O . LEU A 1 231 ? 6.017 -0.674 -14.705 1.00 87.88 231 LEU A O 1
ATOM 1690 N N . MET A 1 232 ? 8.228 -0.378 -14.487 1.00 88.38 232 MET A N 1
ATOM 1691 C CA . MET A 1 232 ? 8.166 0.743 -13.540 1.00 88.38 232 MET A CA 1
ATOM 1692 C C . MET A 1 232 ? 7.272 0.486 -12.312 1.00 88.38 232 MET A C 1
ATOM 1694 O O . MET A 1 232 ? 6.651 1.409 -11.784 1.00 88.38 232 MET A O 1
ATOM 1698 N N . GLY A 1 233 ? 7.182 -0.764 -11.847 1.00 83.06 233 GLY A N 1
ATOM 1699 C CA . GLY A 1 233 ? 6.325 -1.119 -10.714 1.00 83.06 233 GLY A CA 1
ATOM 1700 C C . GLY A 1 233 ? 4.867 -1.387 -11.042 1.00 83.06 233 GLY A C 1
ATOM 1701 O O . GLY A 1 233 ? 4.093 -1.683 -10.133 1.00 83.06 233 GLY A O 1
ATOM 1702 N N . VAL A 1 234 ? 4.476 -1.271 -12.309 1.00 83.75 234 VAL A N 1
ATOM 1703 C CA . VAL A 1 234 ? 3.101 -1.470 -12.757 1.00 83.75 234 VAL A CA 1
ATOM 1704 C C . VAL A 1 234 ? 2.991 -2.782 -13.515 1.00 83.75 234 VAL A C 1
ATOM 1706 O O . VAL A 1 234 ? 3.823 -3.104 -14.363 1.00 83.75 234 VAL A O 1
ATOM 1709 N N . THR A 1 235 ? 1.950 -3.546 -13.191 1.00 78.50 235 THR A N 1
ATOM 1710 C CA . THR A 1 235 ? 1.576 -4.745 -13.956 1.00 78.50 235 THR A CA 1
ATOM 1711 C C . THR A 1 235 ? 0.830 -4.315 -15.209 1.00 78.50 235 THR A C 1
ATOM 1713 O O . THR A 1 235 ? -0.105 -3.524 -15.094 1.00 78.50 235 THR A O 1
ATOM 1716 N N . TYR A 1 236 ? 1.205 -4.837 -16.376 1.00 71.06 236 TYR A N 1
ATOM 1717 C CA . TYR A 1 236 ? 0.462 -4.624 -17.620 1.00 71.06 236 TYR A CA 1
ATOM 1718 C C . TYR A 1 236 ? -0.050 -5.944 -18.200 1.00 71.06 236 TYR A C 1
ATOM 1720 O O . TYR A 1 236 ? 0.443 -7.010 -17.856 1.00 71.06 236 TYR A O 1
ATOM 1728 N N . GLY A 1 237 ? -1.121 -5.896 -18.994 1.00 60.66 237 GLY A N 1
ATOM 1729 C CA . GLY A 1 237 ? -1.827 -7.100 -19.440 1.00 60.66 237 GLY A CA 1
ATOM 1730 C C . GLY A 1 237 ? -0.987 -8.020 -20.335 1.00 60.66 237 GLY A C 1
ATOM 1731 O O . GLY A 1 237 ? -0.139 -7.570 -21.110 1.00 60.66 237 GLY A O 1
ATOM 1732 N N . VAL A 1 238 ? -1.276 -9.321 -20.262 1.00 47.78 238 VAL A N 1
ATOM 1733 C CA . VAL A 1 238 ? -0.733 -10.356 -21.154 1.00 47.78 238 VAL A CA 1
ATOM 1734 C C . VAL A 1 238 ? -1.327 -10.139 -22.551 1.00 47.78 238 VAL A C 1
ATOM 1736 O O . VAL A 1 238 ? -2.534 -10.275 -22.734 1.00 47.78 238 VAL A O 1
ATOM 1739 N N . GLY A 1 239 ? -0.508 -9.754 -23.536 1.00 43.03 239 GLY A N 1
ATOM 1740 C CA . GLY A 1 239 ? -0.906 -9.774 -24.954 1.00 43.03 239 GLY A CA 1
ATOM 1741 C C . GLY A 1 239 ? -0.773 -8.484 -25.775 1.00 43.03 239 GLY A C 1
ATOM 1742 O O . GLY A 1 239 ? -1.068 -8.539 -26.963 1.00 43.03 239 GLY A O 1
ATOM 1743 N N . SER A 1 240 ? -0.349 -7.337 -25.223 1.00 40.38 240 SER A N 1
ATOM 1744 C CA . SER A 1 240 ? 0.236 -6.196 -25.980 1.00 40.38 240 SER A CA 1
ATOM 1745 C C . SER A 1 240 ? 0.434 -4.958 -25.090 1.00 40.38 240 SER A C 1
ATOM 1747 O O . SER A 1 240 ? -0.260 -4.793 -24.092 1.00 40.38 240 SER A O 1
ATOM 1749 N N . ARG A 1 241 ? 1.296 -4.009 -25.504 1.00 46.12 241 ARG A N 1
ATOM 1750 C CA . ARG A 1 241 ? 1.295 -2.613 -24.986 1.00 46.12 241 ARG A CA 1
ATOM 1751 C C . ARG A 1 241 ? -0.055 -1.897 -25.180 1.00 46.12 241 ARG A C 1
ATOM 1753 O O . ARG A 1 241 ? -0.281 -0.839 -24.609 1.00 46.12 241 ARG A O 1
ATOM 1760 N N . THR A 1 242 ? -0.937 -2.478 -25.989 1.00 40.62 242 THR A N 1
ATOM 1761 C CA . THR A 1 242 ? -2.318 -2.059 -26.263 1.00 40.62 242 THR A CA 1
ATOM 1762 C C . THR A 1 242 ? -3.356 -2.943 -25.551 1.00 40.62 242 THR A C 1
ATOM 1764 O O . THR A 1 242 ? -4.554 -2.791 -25.771 1.00 40.62 242 THR A O 1
ATOM 1767 N N . GLY A 1 243 ? -2.904 -3.891 -24.724 1.00 37.84 243 GLY A N 1
ATOM 1768 C CA . GLY A 1 243 ? -3.705 -4.925 -24.083 1.00 37.84 243 GLY A CA 1
ATOM 1769 C C . GLY A 1 243 ? -4.257 -4.465 -22.740 1.00 37.84 243 GLY A C 1
ATOM 1770 O O . GLY A 1 243 ? -3.577 -3.827 -21.938 1.00 37.84 243 GLY A O 1
ATOM 1771 N N . PHE A 1 244 ? -5.525 -4.785 -22.525 1.00 39.56 244 PHE A N 1
ATOM 1772 C CA . PHE A 1 244 ? -6.381 -4.334 -21.438 1.00 39.56 244 PHE A CA 1
ATOM 1773 C C . PHE A 1 244 ? -5.769 -4.601 -20.045 1.00 39.56 244 PHE A C 1
ATOM 1775 O O . PHE A 1 244 ? -5.911 -5.679 -19.475 1.00 39.56 244 PHE A O 1
ATOM 1782 N N . CYS A 1 245 ? -5.141 -3.592 -19.441 1.00 49.81 245 CYS A N 1
ATOM 1783 C CA . CYS A 1 245 ? -5.175 -3.457 -17.989 1.00 49.81 245 CYS A CA 1
ATOM 1784 C C . CYS A 1 245 ? -6.620 -3.103 -17.633 1.00 49.81 245 CYS A C 1
ATOM 1786 O O . CYS A 1 245 ? -6.994 -1.935 -17.743 1.00 49.81 245 CYS A O 1
ATOM 1788 N N . GLY A 1 246 ? -7.437 -4.077 -17.219 1.00 51.16 246 GLY A N 1
ATOM 1789 C CA . GLY A 1 246 ? -8.725 -3.763 -16.585 1.00 51.16 246 GLY A CA 1
ATOM 1790 C C . GLY A 1 246 ? -8.534 -2.763 -15.435 1.00 51.16 246 GLY A C 1
ATOM 1791 O O . GLY A 1 246 ? -9.340 -1.857 -15.265 1.00 51.16 246 GLY A O 1
ATOM 1792 N N . THR A 1 247 ? -7.385 -2.861 -14.755 1.00 58.34 247 THR A N 1
ATOM 1793 C CA . THR A 1 247 ? -6.849 -1.915 -13.770 1.00 58.34 247 THR A CA 1
ATOM 1794 C C . THR A 1 247 ? -5.329 -2.112 -13.666 1.00 58.34 247 THR A C 1
ATOM 1796 O O . THR A 1 247 ? -4.872 -3.132 -13.162 1.00 58.34 247 THR A O 1
ATOM 1799 N N . CYS A 1 248 ? -4.517 -1.173 -14.160 1.00 68.25 248 CYS A N 1
ATOM 1800 C CA . CYS A 1 248 ? -3.066 -1.214 -13.946 1.00 68.25 248 CYS A CA 1
ATOM 1801 C C . CYS A 1 248 ? -2.766 -0.870 -12.478 1.00 68.25 248 CYS A C 1
ATOM 1803 O O . CYS A 1 248 ? -3.039 0.244 -12.023 1.00 68.25 248 CYS A O 1
ATOM 1805 N N . TYR A 1 249 ? -2.216 -1.829 -11.737 1.00 78.69 249 TYR A N 1
ATOM 1806 C CA . TYR A 1 249 ? -1.936 -1.682 -10.310 1.00 78.69 249 TYR A CA 1
ATOM 1807 C C . TYR A 1 249 ? -0.496 -1.250 -10.060 1.00 78.69 249 TYR A C 1
ATOM 1809 O O . TYR A 1 249 ? 0.431 -1.799 -10.661 1.00 78.69 249 TYR A O 1
ATOM 1817 N N . CYS A 1 250 ? -0.310 -0.340 -9.107 1.00 85.62 250 CYS A N 1
ATOM 1818 C CA . CYS A 1 250 ? 0.982 -0.138 -8.470 1.00 85.62 250 CYS A CA 1
ATOM 1819 C C . CYS A 1 250 ? 1.298 -1.338 -7.569 1.00 85.62 250 CYS A C 1
ATOM 1821 O O . CYS A 1 250 ? 0.564 -1.610 -6.615 1.00 85.62 250 CYS A O 1
ATOM 1823 N N . ARG A 1 251 ? 2.354 -2.097 -7.877 1.00 78.06 251 ARG A N 1
ATOM 1824 C CA . ARG A 1 251 ? 2.753 -3.273 -7.086 1.00 78.06 251 ARG A CA 1
ATOM 1825 C C . ARG A 1 251 ? 3.396 -2.842 -5.756 1.00 78.06 251 ARG A C 1
ATOM 1827 O O . ARG A 1 251 ? 3.914 -1.741 -5.635 1.00 78.06 251 ARG A O 1
ATOM 1834 N N . ILE A 1 252 ? 3.357 -3.744 -4.768 1.00 75.50 252 ILE A N 1
ATOM 1835 C CA . ILE A 1 252 ? 3.509 -3.579 -3.299 1.00 75.50 252 ILE A CA 1
ATOM 1836 C C . ILE A 1 252 ? 2.178 -3.436 -2.544 1.00 75.50 252 ILE A C 1
ATOM 1838 O O . ILE A 1 252 ? 2.017 -4.040 -1.484 1.00 75.50 252 ILE A O 1
ATOM 1842 N N . ASN A 1 253 ? 1.225 -2.651 -3.040 1.00 75.19 253 ASN A N 1
ATOM 1843 C CA . ASN A 1 253 ? -0.034 -2.403 -2.323 1.00 75.19 253 ASN A CA 1
ATOM 1844 C C . ASN A 1 253 ? -1.278 -2.432 -3.225 1.00 75.19 253 ASN A C 1
ATOM 1846 O O . ASN A 1 253 ? -2.351 -2.005 -2.797 1.00 75.19 253 ASN A O 1
ATOM 1850 N N . SER A 1 254 ? -1.108 -2.888 -4.468 1.00 80.44 254 SER A N 1
ATOM 1851 C CA . SER A 1 254 ? -2.156 -3.085 -5.473 1.00 80.44 254 SER A CA 1
ATOM 1852 C C . SER A 1 254 ? -3.107 -1.897 -5.611 1.00 80.44 254 SER A C 1
ATOM 1854 O O . SER A 1 254 ? -4.309 -2.067 -5.783 1.00 80.44 254 SER A O 1
ATOM 1856 N N . LEU A 1 255 ? -2.577 -0.677 -5.509 1.00 86.88 255 LEU A N 1
ATOM 1857 C CA . LEU A 1 255 ? -3.378 0.532 -5.655 1.00 86.88 255 LEU A CA 1
ATOM 1858 C C . LEU A 1 255 ? -3.616 0.807 -7.136 1.00 86.88 255 LEU A C 1
ATOM 1860 O O . LEU A 1 255 ? -2.676 0.835 -7.932 1.00 86.88 255 LEU A O 1
ATOM 1864 N N . THR A 1 256 ? -4.869 1.032 -7.504 1.00 86.75 256 THR A N 1
ATOM 1865 C CA . THR A 1 256 ? -5.238 1.482 -8.848 1.00 86.75 256 THR A CA 1
ATOM 1866 C C . THR A 1 256 ? -5.133 2.997 -8.975 1.00 86.75 256 THR A C 1
ATOM 1868 O O . THR A 1 256 ? -5.261 3.747 -8.002 1.00 86.75 256 THR A O 1
ATOM 1871 N N . ARG A 1 257 ? -4.991 3.473 -10.212 1.00 87.25 257 ARG A N 1
ATOM 1872 C CA . ARG A 1 257 ? -5.107 4.899 -10.537 1.00 87.25 257 ARG A CA 1
ATOM 1873 C C . ARG A 1 257 ? -6.417 5.508 -10.012 1.00 87.25 257 ARG A C 1
ATOM 1875 O O . ARG A 1 257 ? -6.404 6.592 -9.437 1.00 87.25 257 ARG A O 1
ATOM 1882 N N . ASP A 1 258 ? -7.548 4.827 -10.188 1.00 88.19 258 ASP A N 1
ATOM 1883 C CA . ASP A 1 258 ? -8.857 5.313 -9.733 1.00 88.19 258 ASP A CA 1
ATOM 1884 C C . ASP A 1 258 ? -8.948 5.425 -8.211 1.00 88.19 258 ASP A C 1
ATOM 1886 O O . ASP A 1 258 ? -9.534 6.368 -7.681 1.00 88.19 258 ASP A O 1
ATOM 1890 N N . GLU A 1 259 ? -8.360 4.476 -7.490 1.00 91.44 259 GLU A N 1
ATOM 1891 C CA . GLU A 1 259 ? -8.233 4.521 -6.035 1.00 91.44 259 GLU A CA 1
ATOM 1892 C C . GLU A 1 259 ? -7.365 5.685 -5.570 1.00 91.44 259 GLU A C 1
ATOM 1894 O O . GLU A 1 259 ? -7.775 6.435 -4.681 1.00 91.44 259 GLU A O 1
ATOM 1899 N N . TRP A 1 260 ? -6.217 5.891 -6.218 1.00 91.88 260 TRP A N 1
ATOM 1900 C CA . TRP A 1 260 ? -5.353 7.039 -5.970 1.00 91.88 260 TRP A CA 1
ATOM 1901 C C . TRP A 1 260 ? -6.082 8.369 -6.204 1.00 91.88 260 TRP A C 1
ATOM 1903 O O . TRP A 1 260 ? -6.090 9.245 -5.338 1.00 91.88 260 TRP A O 1
ATOM 1913 N N . CYS A 1 261 ? -6.774 8.509 -7.335 1.00 92.06 261 CYS A N 1
ATOM 1914 C CA . CYS A 1 261 ? -7.511 9.727 -7.652 1.00 92.06 261 CYS A CA 1
ATOM 1915 C C . CYS A 1 261 ? -8.722 9.954 -6.739 1.00 92.06 261 CYS A C 1
ATOM 1917 O O . CYS A 1 261 ? -9.034 11.101 -6.414 1.00 92.06 261 CYS A O 1
ATOM 1919 N N . ARG A 1 262 ? -9.385 8.889 -6.264 1.00 93.69 262 ARG A N 1
ATOM 1920 C CA . ARG A 1 262 ? -10.409 8.996 -5.211 1.00 93.69 262 ARG A CA 1
ATOM 1921 C C . ARG A 1 262 ? -9.816 9.490 -3.898 1.00 93.69 262 ARG A C 1
ATOM 1923 O O . ARG A 1 262 ? -10.441 10.318 -3.239 1.00 93.69 262 ARG A O 1
ATOM 1930 N N . TYR A 1 263 ? -8.642 8.988 -3.522 1.00 94.75 263 TYR A N 1
ATOM 1931 C CA . TYR A 1 263 ? -7.929 9.435 -2.329 1.00 94.75 263 TYR A CA 1
ATOM 1932 C C . TYR A 1 263 ? -7.559 10.919 -2.417 1.00 94.75 263 TYR A C 1
ATOM 1934 O O . TYR A 1 263 ? -7.884 11.674 -1.499 1.00 94.75 263 TYR A O 1
ATOM 1942 N N . LEU A 1 264 ? -6.969 11.365 -3.530 1.00 94.12 264 LEU A N 1
ATOM 1943 C CA . LEU A 1 264 ? -6.639 12.779 -3.731 1.00 94.12 264 LEU A CA 1
ATOM 1944 C C . LEU A 1 264 ? -7.881 13.671 -3.676 1.00 94.12 264 LEU A C 1
ATOM 1946 O O . LEU A 1 264 ? -7.872 14.670 -2.960 1.00 94.12 264 LEU A O 1
ATOM 1950 N N . ALA A 1 265 ? -8.976 13.275 -4.328 1.00 94.19 265 ALA A N 1
ATOM 1951 C CA . ALA A 1 265 ? -10.238 14.015 -4.274 1.00 94.19 265 ALA A CA 1
ATOM 1952 C C . ALA A 1 265 ? -10.851 14.100 -2.875 1.00 94.19 265 ALA A C 1
ATOM 1954 O O . ALA A 1 265 ? -11.599 15.026 -2.575 1.00 94.19 265 ALA A O 1
ATOM 1955 N N . GLY A 1 266 ? -10.547 13.130 -2.016 1.00 94.38 266 GLY A N 1
ATOM 1956 C CA . GLY A 1 266 ? -11.007 13.108 -0.637 1.00 94.38 266 GLY A CA 1
ATOM 1957 C C . GLY A 1 266 ? -10.094 13.806 0.367 1.00 94.38 266 GLY A C 1
ATOM 1958 O O . GLY A 1 266 ? -10.499 13.961 1.517 1.00 94.38 266 GLY A O 1
ATOM 1959 N N . THR A 1 267 ? -8.872 14.172 -0.024 1.00 92.88 267 THR A N 1
ATOM 1960 C CA . THR A 1 267 ? -7.836 14.689 0.892 1.00 92.88 267 THR A CA 1
ATOM 1961 C C . THR A 1 267 ? -7.193 15.994 0.433 1.00 92.88 267 THR A C 1
ATOM 1963 O O . THR A 1 267 ? -6.430 16.598 1.181 1.00 92.88 267 THR A O 1
ATOM 1966 N N . THR A 1 268 ? -7.516 16.453 -0.774 1.00 91.12 268 THR A N 1
ATOM 1967 C CA . THR A 1 268 ? -6.999 17.681 -1.384 1.00 91.12 268 THR A CA 1
ATOM 1968 C C . THR A 1 268 ? -8.129 18.432 -2.096 1.00 91.12 268 THR A C 1
ATOM 1970 O O . THR A 1 268 ? -9.279 17.996 -2.093 1.00 91.12 268 THR A O 1
ATOM 1973 N N . SER A 1 269 ? -7.809 19.558 -2.735 1.00 89.25 269 SER A N 1
ATOM 1974 C CA . SER A 1 269 ? -8.735 20.293 -3.606 1.00 89.25 269 SER A CA 1
ATOM 1975 C C . SER A 1 269 ? -8.831 19.732 -5.034 1.00 89.25 269 SER A C 1
ATOM 1977 O O . SER A 1 269 ? -9.645 20.214 -5.823 1.00 89.25 269 SER A O 1
ATOM 1979 N N . VAL A 1 270 ? -8.021 18.730 -5.399 1.00 90.88 270 VAL A N 1
ATOM 1980 C CA . VAL A 1 270 ? -7.993 18.178 -6.761 1.00 90.88 270 VAL A CA 1
ATOM 1981 C C . VAL A 1 270 ? -9.148 17.209 -6.971 1.00 90.88 270 VAL A C 1
ATOM 1983 O O . VAL A 1 270 ? -9.233 16.187 -6.304 1.00 90.88 270 VAL A O 1
ATOM 1986 N N . SER A 1 271 ? -10.022 17.484 -7.943 1.00 93.62 271 SER A N 1
ATOM 1987 C CA . SER A 1 271 ? -11.133 16.579 -8.259 1.00 93.62 271 SER A CA 1
ATOM 1988 C C . SER A 1 271 ? -10.645 15.234 -8.817 1.00 93.62 271 SER A C 1
ATOM 1990 O O . SER A 1 271 ? -9.607 15.158 -9.479 1.00 93.62 271 SER A O 1
ATOM 1992 N N . GLN A 1 272 ? -11.433 14.170 -8.629 1.00 91.81 272 GLN A N 1
ATOM 1993 C CA . GLN A 1 272 ? -11.099 12.851 -9.180 1.00 91.81 272 GLN A CA 1
ATOM 1994 C C . GLN A 1 272 ? -10.969 12.904 -10.710 1.00 91.81 272 GLN A C 1
ATOM 1996 O O . GLN A 1 272 ? -10.047 12.313 -11.262 1.00 91.81 272 GLN A O 1
ATOM 2001 N N . ALA A 1 273 ? -11.848 13.648 -11.389 1.00 91.38 273 ALA A N 1
ATOM 2002 C CA . ALA A 1 273 ? -11.803 13.817 -12.840 1.00 91.38 273 ALA A CA 1
ATOM 2003 C C . ALA A 1 273 ? -10.523 14.535 -13.297 1.00 91.38 273 ALA A C 1
ATOM 2005 O O . ALA A 1 273 ? -9.889 14.103 -14.255 1.00 91.38 273 ALA A O 1
ATOM 2006 N N . THR A 1 274 ? -10.106 15.585 -12.580 1.00 91.56 274 THR A N 1
ATOM 2007 C CA . THR A 1 274 ? -8.848 16.303 -12.845 1.00 91.56 274 THR A CA 1
ATOM 2008 C C . THR A 1 274 ? -7.641 15.387 -12.668 1.00 91.56 274 THR A C 1
ATOM 2010 O O . THR A 1 274 ? -6.758 15.373 -13.518 1.00 91.56 274 THR A O 1
ATOM 2013 N N . CYS A 1 275 ? -7.621 14.590 -11.598 1.00 91.19 275 CYS A N 1
ATOM 2014 C CA . CYS A 1 275 ? -6.557 13.620 -11.362 1.00 91.19 275 CYS A CA 1
ATOM 2015 C C . CYS A 1 275 ? -6.488 12.566 -12.478 1.00 91.19 275 CYS A C 1
ATOM 2017 O O . CYS A 1 275 ? -5.420 12.336 -13.038 1.00 91.19 275 CYS A O 1
ATOM 2019 N N . LEU A 1 276 ? -7.626 11.972 -12.855 1.00 88.12 276 LEU A N 1
ATOM 2020 C CA . LEU A 1 276 ? -7.685 10.965 -13.920 1.00 88.12 276 LEU A CA 1
ATOM 2021 C C . LEU A 1 276 ? -7.265 11.527 -15.283 1.00 88.12 276 LEU A C 1
ATOM 2023 O O . LEU A 1 276 ? -6.588 10.838 -16.043 1.00 88.12 276 LEU A O 1
ATOM 2027 N N . ALA A 1 277 ? -7.615 12.783 -15.576 1.00 87.50 277 ALA A N 1
ATOM 2028 C CA . ALA A 1 277 ? -7.191 13.460 -16.799 1.00 87.50 277 ALA A CA 1
ATOM 2029 C C . ALA A 1 277 ? -5.660 13.613 -16.894 1.00 87.50 277 ALA A C 1
ATOM 2031 O O . ALA A 1 277 ? -5.120 13.599 -17.997 1.00 87.50 277 ALA A O 1
ATOM 2032 N N . GLY A 1 278 ? -4.955 13.696 -15.758 1.00 86.25 278 GLY A N 1
ATOM 2033 C CA . GLY A 1 278 ? -3.487 13.719 -15.707 1.00 86.25 278 GLY A CA 1
ATOM 2034 C C . GLY A 1 278 ? -2.809 12.390 -16.072 1.00 86.25 278 GLY A C 1
ATOM 2035 O O . GLY A 1 278 ? -1.604 12.373 -16.300 1.00 86.25 278 GLY A O 1
ATOM 2036 N N . TYR A 1 279 ? -3.573 11.299 -16.159 1.00 85.62 279 TYR A N 1
ATOM 2037 C CA . TYR A 1 279 ? -3.100 9.939 -16.448 1.00 85.62 279 TYR A CA 1
ATOM 2038 C C . TYR A 1 279 ? -3.809 9.328 -17.669 1.00 85.62 279 TYR A C 1
ATOM 2040 O O . TYR A 1 279 ? -4.230 8.165 -17.642 1.00 85.62 279 TYR A O 1
ATOM 2048 N N . GLY A 1 280 ? -4.064 10.143 -18.696 1.00 73.06 280 GLY A N 1
ATOM 2049 C CA . GLY A 1 280 ? -4.440 9.647 -20.023 1.00 73.06 280 GLY A CA 1
ATOM 2050 C C . GLY A 1 280 ? -5.834 9.015 -20.175 1.00 73.06 280 GLY A C 1
ATOM 2051 O O . GLY A 1 280 ? -6.135 8.506 -21.251 1.00 73.06 280 GLY A O 1
ATOM 2052 N N . GLY A 1 281 ? -6.717 9.062 -19.167 1.00 66.81 281 GLY A N 1
ATOM 2053 C CA . GLY A 1 281 ? -8.102 8.561 -19.270 1.00 66.81 281 GLY A CA 1
ATOM 2054 C C . GLY A 1 281 ? -8.358 7.252 -18.515 1.00 66.81 281 GLY A C 1
ATOM 2055 O O . GLY A 1 281 ? -7.769 7.040 -17.468 1.00 66.81 281 GLY A O 1
ATOM 2056 N N . THR A 1 282 ? -9.293 6.401 -18.967 1.00 57.97 282 THR A N 1
ATOM 2057 C CA . THR A 1 282 ? -9.898 5.328 -18.137 1.00 57.97 282 THR A CA 1
ATOM 2058 C C . THR A 1 282 ? -9.469 3.888 -18.443 1.00 57.97 282 THR A C 1
ATOM 2060 O O . THR A 1 282 ? -9.873 2.993 -17.707 1.00 57.97 282 THR A O 1
ATOM 2063 N N . SER A 1 283 ? -8.629 3.612 -19.447 1.00 59.62 283 SER A N 1
ATOM 2064 C CA . SER A 1 283 ? -8.290 2.219 -19.806 1.00 59.62 283 SER A CA 1
ATOM 2065 C C . SER A 1 283 ? -6.878 2.037 -20.358 1.00 59.62 283 SER A C 1
ATOM 2067 O O . SER A 1 283 ? -6.428 2.857 -21.152 1.00 59.62 283 SER A O 1
ATOM 2069 N N . GLY A 1 284 ? -6.239 0.914 -20.012 1.00 64.50 284 GLY A N 1
ATOM 2070 C CA . GLY A 1 284 ? -4.946 0.504 -20.568 1.00 64.50 284 GLY A CA 1
ATOM 2071 C C . GLY A 1 284 ? -3.728 0.968 -19.768 1.00 64.50 284 GLY A C 1
ATOM 2072 O O . GLY A 1 284 ? -3.850 1.561 -18.695 1.00 64.50 284 GLY A O 1
ATOM 2073 N N . TRP A 1 285 ? -2.548 0.629 -20.290 1.00 70.81 285 TRP A N 1
ATOM 2074 C CA . TRP A 1 285 ? -1.271 1.141 -19.800 1.00 70.81 285 TRP A CA 1
ATOM 2075 C C . TRP A 1 285 ? -1.213 2.665 -19.949 1.00 70.81 285 TRP A C 1
ATOM 2077 O O . TRP A 1 285 ? -1.596 3.197 -20.989 1.00 70.81 285 TRP A O 1
ATOM 2087 N N . ASP A 1 286 ? -0.702 3.347 -18.927 1.00 78.31 286 ASP A N 1
ATOM 2088 C CA . ASP A 1 286 ? -0.489 4.791 -18.934 1.00 78.31 286 ASP A CA 1
ATOM 2089 C C . ASP A 1 286 ? 0.910 5.107 -18.388 1.00 78.31 286 ASP A C 1
ATOM 2091 O O . ASP A 1 286 ? 1.238 4.775 -17.244 1.00 78.31 286 ASP A O 1
ATOM 2095 N N . ASP A 1 287 ? 1.742 5.740 -19.218 1.00 83.75 287 ASP A N 1
ATOM 2096 C CA . ASP A 1 287 ? 3.130 6.064 -18.869 1.00 83.75 287 ASP A CA 1
ATOM 2097 C C . ASP A 1 287 ? 3.209 7.015 -17.668 1.00 83.75 287 ASP A C 1
ATOM 2099 O O . ASP A 1 287 ? 4.124 6.904 -16.850 1.00 83.75 287 ASP A O 1
ATOM 2103 N N . ALA A 1 288 ? 2.244 7.930 -17.521 1.00 86.88 288 ALA A N 1
ATOM 2104 C CA . ALA A 1 288 ? 2.222 8.872 -16.409 1.00 86.88 288 ALA A CA 1
ATOM 2105 C C . ALA A 1 288 ? 1.889 8.169 -15.082 1.00 86.88 288 ALA A C 1
ATOM 2107 O O . ALA A 1 288 ? 2.498 8.480 -14.055 1.00 86.88 288 ALA A O 1
ATOM 2108 N N . TRP A 1 289 ? 0.990 7.183 -15.092 1.00 87.44 289 TRP A N 1
ATOM 2109 C CA . TRP A 1 289 ? 0.694 6.339 -13.937 1.00 87.44 289 TRP A CA 1
ATOM 2110 C C . TRP A 1 289 ? 1.893 5.470 -13.557 1.00 87.44 289 TRP A C 1
ATOM 2112 O O . TRP A 1 289 ? 2.280 5.427 -12.388 1.00 87.44 289 TRP A O 1
ATOM 2122 N N . ALA A 1 290 ? 2.543 4.843 -14.536 1.00 87.12 290 ALA A N 1
ATOM 2123 C CA . ALA A 1 290 ? 3.737 4.043 -14.291 1.00 87.12 290 ALA A CA 1
ATOM 2124 C C . ALA A 1 290 ? 4.901 4.885 -13.740 1.00 87.12 290 ALA A C 1
ATOM 2126 O O . ALA A 1 290 ? 5.529 4.519 -12.745 1.00 87.12 290 ALA A O 1
ATOM 2127 N N . ALA A 1 291 ? 5.125 6.077 -14.297 1.00 89.69 291 ALA A N 1
ATOM 2128 C CA . ALA A 1 291 ? 6.100 7.028 -13.770 1.00 89.69 291 ALA A CA 1
ATOM 2129 C C . ALA A 1 291 ? 5.728 7.538 -12.367 1.00 89.69 291 ALA A C 1
ATOM 2131 O O . ALA A 1 291 ? 6.609 7.782 -11.539 1.00 89.69 291 ALA A O 1
ATOM 2132 N N . HIS A 1 292 ? 4.437 7.724 -12.076 1.00 90.44 292 HIS A N 1
ATOM 2133 C CA . HIS A 1 292 ? 3.956 8.079 -10.741 1.00 90.44 292 HIS A CA 1
ATOM 2134 C C . HIS A 1 292 ? 4.245 6.963 -9.731 1.00 90.44 292 HIS A C 1
ATOM 2136 O O . HIS A 1 292 ? 4.773 7.246 -8.659 1.00 90.44 292 HIS A O 1
ATOM 2142 N N . CYS A 1 293 ? 3.977 5.707 -10.087 1.00 90.56 293 CYS A N 1
ATOM 2143 C CA . CYS A 1 293 ? 4.332 4.541 -9.285 1.00 90.56 293 CYS A CA 1
ATOM 2144 C C . CYS A 1 293 ? 5.825 4.495 -8.966 1.00 90.56 293 CYS A C 1
ATOM 2146 O O . CYS A 1 293 ? 6.210 4.499 -7.795 1.00 90.56 293 CYS A O 1
ATOM 2148 N N . LEU A 1 294 ? 6.671 4.541 -9.998 1.00 92.00 294 LEU A N 1
ATOM 2149 C CA . LEU A 1 294 ? 8.124 4.561 -9.838 1.00 92.00 294 LEU A CA 1
ATOM 2150 C C . LEU A 1 294 ? 8.582 5.673 -8.888 1.00 92.00 294 LEU A C 1
ATOM 2152 O O . LEU A 1 294 ? 9.355 5.418 -7.963 1.00 92.00 294 LEU A O 1
ATOM 2156 N N . GLN A 1 295 ? 8.079 6.897 -9.075 1.00 92.25 295 GLN A N 1
ATOM 2157 C CA . GLN A 1 295 ? 8.468 8.021 -8.227 1.00 92.25 295 GLN A CA 1
ATOM 2158 C C . GLN A 1 295 ? 7.965 7.863 -6.789 1.00 92.25 295 GLN A C 1
ATOM 2160 O O . GLN A 1 295 ? 8.738 8.103 -5.866 1.00 92.25 295 GLN A O 1
ATOM 2165 N N . ASN A 1 296 ? 6.717 7.432 -6.581 1.00 91.88 296 ASN A N 1
ATOM 2166 C CA . ASN A 1 296 ? 6.171 7.195 -5.246 1.00 91.88 296 ASN A CA 1
ATOM 2167 C C . ASN A 1 296 ? 7.045 6.206 -4.463 1.00 91.88 296 ASN A C 1
ATOM 2169 O O . ASN A 1 296 ? 7.442 6.485 -3.329 1.00 91.88 296 ASN A O 1
ATOM 2173 N N . HIS A 1 297 ? 7.396 5.075 -5.077 1.00 91.19 297 HIS A N 1
ATOM 2174 C CA . HIS A 1 297 ? 8.222 4.059 -4.428 1.00 91.19 297 HIS A CA 1
ATOM 2175 C C . HIS A 1 297 ? 9.668 4.510 -4.235 1.00 91.19 297 HIS A C 1
ATOM 2177 O O . HIS A 1 297 ? 10.240 4.251 -3.177 1.00 91.19 297 HIS A O 1
ATOM 2183 N N . SER A 1 298 ? 10.236 5.237 -5.198 1.00 93.56 298 SER A N 1
ATOM 2184 C CA . SER A 1 298 ? 11.579 5.804 -5.069 1.00 93.56 298 SER A CA 1
ATOM 2185 C C . SER A 1 298 ? 11.652 6.833 -3.938 1.00 93.56 298 SER A C 1
ATOM 2187 O O . SER A 1 298 ? 12.589 6.802 -3.145 1.00 93.56 298 SER A O 1
ATOM 2189 N N . ALA A 1 299 ? 10.665 7.725 -3.831 1.00 91.44 299 ALA A N 1
ATOM 2190 C CA . ALA A 1 299 ? 10.600 8.734 -2.774 1.00 91.44 299 ALA A CA 1
ATOM 2191 C C . ALA A 1 299 ? 10.330 8.109 -1.396 1.00 91.44 299 ALA A C 1
ATOM 2193 O O . ALA A 1 299 ? 10.860 8.564 -0.386 1.00 91.44 299 ALA A O 1
ATOM 2194 N N . SER A 1 300 ? 9.537 7.035 -1.351 1.00 92.31 300 SER A N 1
ATOM 2195 C CA . SER A 1 300 ? 9.188 6.357 -0.099 1.00 92.31 300 SER A CA 1
ATOM 2196 C C . SER A 1 300 ? 10.281 5.415 0.412 1.00 92.31 300 SER A C 1
ATOM 2198 O O . SER A 1 300 ? 10.215 4.990 1.564 1.00 92.31 300 SER A O 1
ATOM 2200 N N . TRP A 1 301 ? 11.279 5.077 -0.415 1.00 92.88 301 TRP A N 1
ATOM 2201 C CA . TRP A 1 301 ? 12.278 4.040 -0.125 1.00 92.88 301 TRP A CA 1
ATOM 2202 C C . TRP A 1 301 ? 12.982 4.223 1.224 1.00 92.88 301 TRP A C 1
ATOM 2204 O O . TRP A 1 301 ? 13.167 3.265 1.979 1.00 92.88 301 TRP A O 1
ATOM 2214 N N . GLU A 1 302 ? 13.313 5.470 1.556 1.00 90.44 302 GLU A N 1
ATOM 2215 C CA . GLU A 1 302 ? 13.964 5.844 2.814 1.00 90.44 302 GLU A CA 1
ATOM 2216 C C . GLU A 1 302 ? 13.024 6.575 3.785 1.00 90.44 302 GLU A C 1
ATOM 2218 O O . GLU A 1 302 ? 13.374 6.797 4.948 1.00 90.44 302 GLU A O 1
ATOM 2223 N N . ALA A 1 303 ? 11.797 6.877 3.355 1.00 90.94 303 ALA A N 1
ATOM 2224 C CA . ALA A 1 303 ? 10.793 7.548 4.168 1.00 90.94 303 ALA A CA 1
ATOM 2225 C C . ALA A 1 303 ? 10.088 6.577 5.128 1.00 90.94 303 ALA A C 1
ATOM 2227 O O . ALA A 1 303 ? 9.966 5.374 4.877 1.00 90.94 303 ALA A O 1
ATOM 2228 N N . SER A 1 304 ? 9.606 7.097 6.257 1.00 90.00 304 SER A N 1
ATOM 2229 C CA . SER A 1 304 ? 8.778 6.345 7.214 1.00 90.00 304 SER A CA 1
ATOM 2230 C C . SER A 1 304 ? 7.328 6.173 6.754 1.00 90.00 304 SER A C 1
ATOM 2232 O O . SER A 1 304 ? 6.574 5.449 7.391 1.00 90.00 304 SER A O 1
ATOM 2234 N N . PHE A 1 305 ? 6.940 6.789 5.637 1.00 92.56 305 PHE A N 1
ATOM 2235 C CA . PHE A 1 305 ? 5.602 6.695 5.066 1.00 92.56 305 PHE A CA 1
ATOM 2236 C C . PHE A 1 305 ? 5.658 6.386 3.571 1.00 92.56 305 PHE A C 1
ATOM 2238 O O . PHE A 1 305 ? 6.668 6.621 2.909 1.00 92.56 305 PHE A O 1
ATOM 2245 N N . ASN A 1 306 ? 4.538 5.892 3.048 1.00 93.56 306 ASN A N 1
ATOM 2246 C CA . ASN A 1 306 ? 4.320 5.708 1.621 1.00 93.56 306 ASN A CA 1
ATOM 2247 C C . ASN A 1 306 ? 2.906 6.211 1.267 1.00 93.56 306 ASN A C 1
ATOM 2249 O O . ASN A 1 306 ? 1.924 5.663 1.781 1.00 93.56 306 ASN A O 1
ATOM 2253 N N . PRO A 1 307 ? 2.765 7.247 0.419 1.00 93.44 307 PRO A N 1
ATOM 2254 C CA . PRO A 1 307 ? 1.466 7.792 0.022 1.00 93.44 307 PRO A CA 1
ATOM 2255 C C . PRO A 1 307 ? 0.478 6.762 -0.527 1.00 93.44 307 PRO A C 1
ATOM 2257 O O . PRO A 1 307 ? -0.722 6.875 -0.286 1.00 93.44 307 PRO A O 1
ATOM 2260 N N . HIS A 1 308 ? 0.955 5.729 -1.220 1.00 93.94 308 HIS A N 1
ATOM 2261 C CA . HIS A 1 308 ? 0.083 4.683 -1.748 1.00 93.94 308 HIS A CA 1
ATOM 2262 C C . HIS A 1 308 ? -0.483 3.786 -0.633 1.00 93.94 308 HIS A C 1
ATOM 2264 O O . HIS A 1 308 ? -1.658 3.420 -0.683 1.00 93.94 308 HIS A O 1
ATOM 2270 N N . TYR A 1 309 ? 0.285 3.505 0.428 1.00 94.88 309 TYR A N 1
ATOM 2271 C CA . TYR A 1 309 ? -0.247 2.839 1.630 1.00 94.88 309 TYR A CA 1
ATOM 2272 C C . TYR A 1 309 ? -1.295 3.704 2.335 1.00 94.88 309 TYR A C 1
ATOM 2274 O O . TYR A 1 309 ? -2.339 3.197 2.744 1.00 94.88 309 TYR A O 1
ATOM 2282 N N . ARG A 1 310 ? -1.058 5.019 2.425 1.00 95.50 310 ARG A N 1
ATOM 2283 C CA . ARG A 1 310 ? -2.037 5.967 2.976 1.00 95.50 310 ARG A CA 1
ATOM 2284 C C . ARG A 1 310 ? -3.336 5.993 2.174 1.00 95.50 310 ARG A C 1
ATOM 2286 O O . ARG A 1 310 ? -4.410 6.002 2.769 1.00 95.50 310 ARG A O 1
ATOM 2293 N N . ALA A 1 311 ? -3.247 5.956 0.844 1.00 95.19 311 ALA A N 1
ATOM 2294 C CA . ALA A 1 311 ? -4.416 5.891 -0.025 1.00 95.19 311 ALA A CA 1
ATOM 2295 C C . ALA A 1 311 ? -5.245 4.621 0.231 1.00 95.19 311 ALA A C 1
ATOM 2297 O O . ALA A 1 311 ? -6.455 4.724 0.433 1.00 95.19 311 ALA A O 1
ATOM 2298 N N . GLN A 1 312 ? -4.599 3.450 0.322 1.00 94.19 312 GLN A N 1
ATOM 2299 C CA . GLN A 1 312 ? -5.274 2.194 0.682 1.00 94.19 312 GLN A CA 1
ATOM 2300 C C . GLN A 1 312 ? -5.953 2.278 2.057 1.00 94.19 312 GLN A C 1
ATOM 2302 O O . GLN A 1 312 ? -7.130 1.952 2.199 1.00 94.19 312 GLN A O 1
ATOM 2307 N N . ALA A 1 313 ? -5.244 2.783 3.068 1.00 96.50 313 ALA A N 1
ATOM 2308 C CA . ALA A 1 313 ? -5.797 2.953 4.408 1.00 96.50 313 ALA A CA 1
ATOM 2309 C C . ALA A 1 313 ? -6.997 3.912 4.439 1.00 96.50 313 ALA A C 1
ATOM 2311 O O . ALA A 1 313 ? -7.999 3.637 5.097 1.00 96.50 313 ALA A O 1
ATOM 2312 N N . TRP A 1 314 ? -6.952 5.013 3.687 1.00 96.31 314 TRP A N 1
ATOM 2313 C CA . TRP A 1 314 ? -8.086 5.928 3.567 1.00 96.31 314 TRP A CA 1
ATOM 2314 C C . TRP A 1 314 ? -9.308 5.257 2.920 1.00 96.31 314 TRP A C 1
ATOM 2316 O O . TRP A 1 314 ? -10.437 5.468 3.374 1.00 96.31 314 TRP A O 1
ATOM 2326 N N . ILE A 1 315 ? -9.101 4.419 1.897 1.00 95.00 315 ILE A N 1
ATOM 2327 C CA . ILE A 1 315 ? -10.173 3.641 1.257 1.00 95.00 315 ILE A CA 1
ATOM 2328 C C . ILE A 1 315 ? -10.784 2.656 2.255 1.00 95.00 315 ILE A C 1
ATOM 2330 O O . ILE A 1 315 ? -12.007 2.646 2.421 1.00 95.00 315 ILE A O 1
ATOM 2334 N N . ALA A 1 316 ? -9.949 1.895 2.969 1.00 96.12 316 ALA A N 1
ATOM 2335 C CA . ALA A 1 316 ? -10.397 0.976 4.010 1.00 96.12 316 ALA A CA 1
ATOM 2336 C C . ALA A 1 316 ? -11.195 1.718 5.094 1.00 96.12 316 ALA A C 1
ATOM 2338 O O . ALA A 1 316 ? -12.321 1.345 5.415 1.00 96.12 316 ALA A O 1
ATOM 2339 N N . ASN A 1 317 ? -10.683 2.845 5.595 1.00 97.38 317 ASN A N 1
ATOM 2340 C CA . ASN A 1 317 ? -11.375 3.664 6.589 1.00 97.38 317 ASN A CA 1
ATOM 2341 C C . ASN A 1 317 ? -12.759 4.125 6.114 1.00 97.38 317 ASN A C 1
ATOM 2343 O O . ASN A 1 317 ? -13.725 4.092 6.877 1.00 97.38 317 ASN A O 1
ATOM 2347 N N . ARG A 1 318 ? -12.885 4.531 4.845 1.00 96.12 318 ARG A N 1
ATOM 2348 C CA . ARG A 1 318 ? -14.181 4.912 4.270 1.00 96.12 318 ARG A CA 1
ATOM 2349 C C . ARG A 1 318 ? -15.178 3.761 4.257 1.00 96.12 318 ARG A C 1
ATOM 2351 O O . ARG A 1 318 ? -16.344 4.008 4.555 1.00 96.12 318 ARG A O 1
ATOM 2358 N N . ALA A 1 319 ? -14.736 2.547 3.934 1.00 95.62 319 ALA A N 1
ATOM 2359 C CA . ALA A 1 319 ? -15.585 1.357 3.965 1.00 95.62 319 ALA A CA 1
ATOM 2360 C C . ALA A 1 319 ? -16.024 1.002 5.398 1.00 95.62 319 ALA A C 1
ATOM 2362 O O . ALA A 1 319 ? -17.152 0.572 5.621 1.00 95.62 319 ALA A O 1
ATOM 2363 N N . LEU A 1 320 ? -15.155 1.249 6.380 1.00 96.06 320 LEU A N 1
ATOM 2364 C CA . LEU A 1 320 ? -15.374 0.904 7.786 1.00 96.06 320 LEU A CA 1
ATOM 2365 C C . LEU A 1 320 ? -16.208 1.943 8.556 1.00 96.06 320 LEU A C 1
ATOM 2367 O O . LEU A 1 320 ? -16.828 1.606 9.566 1.00 96.06 320 LEU A O 1
ATOM 2371 N N . ARG A 1 321 ? -16.253 3.203 8.098 1.00 95.00 321 ARG A N 1
ATOM 2372 C CA . ARG A 1 321 ? -16.794 4.344 8.866 1.00 95.00 321 ARG A CA 1
ATOM 2373 C C . ARG A 1 321 ? -18.232 4.153 9.355 1.00 95.00 321 ARG A C 1
ATOM 2375 O O . ARG A 1 321 ? -18.550 4.573 10.462 1.00 95.00 321 ARG A O 1
ATOM 2382 N N . SER A 1 322 ? -19.105 3.549 8.550 1.00 96.06 322 SER A N 1
ATOM 2383 C CA . SER A 1 322 ? -20.503 3.306 8.940 1.00 96.06 322 SER A CA 1
ATOM 2384 C C . SER A 1 322 ? -20.646 2.207 9.995 1.00 96.06 322 SER A C 1
ATOM 2386 O O . SER A 1 322 ? -21.570 2.265 10.800 1.00 96.06 322 SER A O 1
ATOM 2388 N N . SER A 1 323 ? -19.727 1.238 10.017 1.00 97.19 323 SER A N 1
ATOM 2389 C CA . SER A 1 323 ? -19.722 0.134 10.988 1.00 97.19 323 SER A CA 1
ATOM 2390 C C . SER A 1 323 ? -19.146 0.553 12.343 1.00 97.19 323 SER A C 1
ATOM 2392 O O . SER A 1 323 ? -19.461 -0.050 13.365 1.00 97.19 323 SER A O 1
ATOM 2394 N N . PHE A 1 324 ? -18.325 1.609 12.364 1.00 97.19 324 PHE A N 1
ATOM 2395 C CA . PHE A 1 324 ? -17.681 2.138 13.568 1.00 97.19 324 PHE A CA 1
ATOM 2396 C C . PHE A 1 324 ? -17.896 3.656 13.692 1.00 97.19 324 PHE A C 1
ATOM 2398 O O . PHE A 1 324 ? -16.933 4.421 13.597 1.00 97.19 324 PHE A O 1
ATOM 2405 N N . PRO A 1 325 ? -19.143 4.121 13.918 1.00 95.12 325 PRO A N 1
ATOM 2406 C CA . PRO A 1 325 ? -19.457 5.551 13.992 1.00 95.12 325 PRO A CA 1
ATOM 2407 C C . PRO A 1 325 ? -18.737 6.258 15.149 1.00 95.12 325 PRO A C 1
ATOM 2409 O O . PRO A 1 325 ? -18.448 7.448 15.056 1.00 95.12 325 PRO A O 1
ATOM 2412 N N . ASN A 1 326 ? -18.406 5.520 16.215 1.00 96.44 326 ASN A N 1
ATOM 2413 C CA . ASN A 1 326 ? -17.500 5.966 17.265 1.00 96.44 326 ASN A CA 1
ATOM 2414 C C . ASN A 1 326 ? -16.279 5.028 17.355 1.00 96.44 326 ASN A C 1
ATOM 2416 O O . ASN A 1 326 ? -16.326 4.010 18.053 1.00 96.44 326 ASN A O 1
ATOM 2420 N N . PRO A 1 327 ? -15.167 5.361 16.676 1.00 95.06 327 PRO A N 1
ATOM 2421 C CA . PRO A 1 327 ? -13.928 4.587 16.733 1.00 95.06 327 PRO A CA 1
ATOM 2422 C C . PRO A 1 327 ? -13.389 4.374 18.153 1.00 95.06 327 PRO A C 1
ATOM 2424 O O . PRO A 1 327 ? -12.825 3.321 18.444 1.00 95.06 327 PRO A O 1
ATOM 2427 N N . ALA A 1 328 ? -13.601 5.338 19.056 1.00 95.12 328 ALA A N 1
ATOM 2428 C CA . ALA A 1 328 ? -13.079 5.291 20.421 1.00 95.12 328 ALA A CA 1
ATOM 2429 C C . ALA A 1 328 ? -13.738 4.210 21.292 1.00 95.12 328 ALA A C 1
ATOM 2431 O O . ALA A 1 328 ? -13.167 3.816 22.307 1.00 95.12 328 ALA A O 1
ATOM 2432 N N . THR A 1 329 ? -14.917 3.713 20.902 1.00 96.25 329 THR A N 1
ATOM 2433 C CA . THR A 1 329 ? -15.646 2.660 21.625 1.00 96.25 329 THR A CA 1
ATOM 2434 C C . THR A 1 329 ? -15.753 1.350 20.846 1.00 96.25 329 THR A C 1
ATOM 2436 O O . THR A 1 329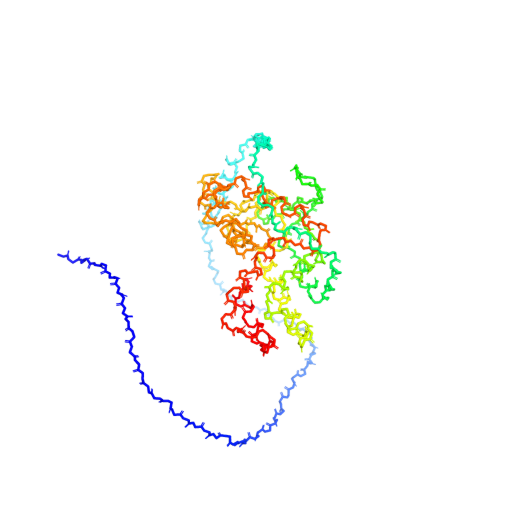 ? -16.244 0.363 21.387 1.00 96.25 329 THR A O 1
ATOM 2439 N N . ALA A 1 330 ? -15.234 1.283 19.615 1.00 96.31 330 ALA A N 1
ATOM 2440 C CA . ALA A 1 330 ? -15.266 0.077 18.787 1.0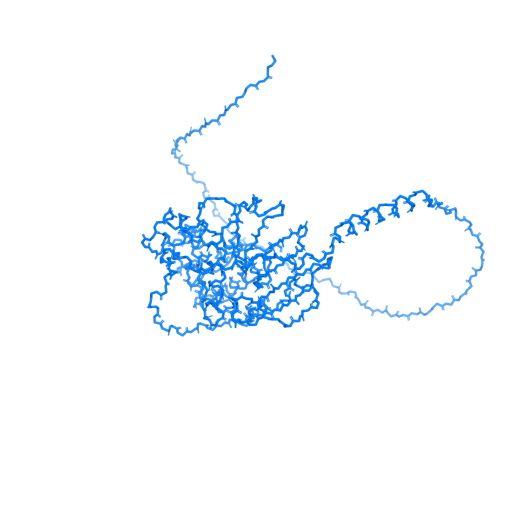0 96.31 330 ALA A CA 1
ATOM 2441 C C . ALA A 1 330 ? -14.570 -1.116 19.473 1.00 96.31 330 ALA A C 1
ATOM 2443 O O . ALA A 1 330 ? -13.502 -0.948 20.054 1.00 96.31 330 ALA A O 1
ATOM 2444 N N . SER A 1 331 ? -15.144 -2.320 19.412 1.00 97.62 331 SER A N 1
ATOM 2445 C CA . SER A 1 331 ? -14.495 -3.534 19.937 1.00 97.62 331 SER A CA 1
ATOM 2446 C C . SER A 1 331 ? -13.281 -3.911 19.082 1.00 97.62 331 SER A C 1
ATOM 2448 O O . SER A 1 331 ? -13.414 -3.996 17.862 1.00 97.62 331 SER A O 1
ATOM 2450 N N . GLY A 1 332 ? -12.128 -4.198 19.701 1.00 98.00 332 GLY A N 1
ATOM 2451 C CA . GLY A 1 332 ? -10.910 -4.588 18.980 1.00 98.00 332 GLY A CA 1
ATOM 2452 C C . GLY A 1 332 ? -11.108 -5.793 18.062 1.00 98.00 332 GLY A C 1
ATOM 2453 O O . GLY A 1 332 ? -10.764 -5.728 16.885 1.00 98.00 332 GLY A O 1
ATOM 2454 N N . ALA A 1 333 ? -11.784 -6.840 18.542 1.00 98.50 333 ALA A N 1
ATOM 2455 C CA . ALA A 1 333 ? -12.098 -8.021 17.737 1.00 98.50 333 ALA A CA 1
ATOM 2456 C C . ALA A 1 333 ? -13.040 -7.713 16.556 1.00 98.50 333 ALA A C 1
ATOM 2458 O O . ALA A 1 333 ? -12.933 -8.325 15.496 1.00 98.50 333 ALA A O 1
ATOM 2459 N N . ALA A 1 334 ? -13.973 -6.768 16.717 1.00 98.38 334 ALA A N 1
ATOM 2460 C CA . ALA A 1 334 ? -14.854 -6.355 15.624 1.00 98.38 334 ALA A CA 1
ATOM 2461 C C . ALA A 1 334 ? -14.095 -5.555 14.556 1.00 98.38 334 ALA A C 1
ATOM 2463 O O . ALA A 1 334 ? -14.306 -5.781 13.366 1.00 98.38 334 ALA A O 1
ATOM 2464 N N . VAL A 1 335 ? -13.193 -4.661 14.976 1.00 98.50 335 VAL A N 1
ATOM 2465 C CA . VAL A 1 335 ? -12.313 -3.917 14.065 1.00 98.50 335 VAL A CA 1
ATOM 2466 C C . VAL A 1 335 ? -11.395 -4.874 13.309 1.00 98.50 335 VAL A C 1
ATOM 2468 O O . VAL A 1 335 ? -11.313 -4.766 12.089 1.00 98.50 335 VAL A O 1
ATOM 2471 N N . LEU A 1 336 ? -10.780 -5.846 13.992 1.00 98.56 336 LEU A N 1
ATOM 2472 C CA . LEU A 1 336 ? -9.926 -6.852 13.357 1.00 98.56 336 LEU A CA 1
ATOM 2473 C C . LEU A 1 336 ? -10.674 -7.629 12.267 1.00 98.56 336 LEU A C 1
ATOM 2475 O O . LEU A 1 336 ? -10.204 -7.667 11.135 1.00 98.56 336 LEU A O 1
ATOM 2479 N N . ARG A 1 337 ? -11.875 -8.151 12.553 1.00 98.38 337 ARG A N 1
ATOM 2480 C CA . ARG A 1 337 ? -12.699 -8.839 11.538 1.00 98.38 337 ARG A CA 1
ATOM 2481 C C . ARG A 1 337 ? -13.006 -7.961 10.326 1.00 98.38 337 ARG A C 1
ATOM 2483 O O . ARG A 1 337 ? -13.026 -8.424 9.189 1.00 98.38 337 ARG A O 1
ATOM 2490 N N . ALA A 1 338 ? -13.249 -6.675 10.554 1.00 98.00 338 ALA A N 1
ATOM 2491 C CA . ALA A 1 338 ? -13.530 -5.742 9.474 1.00 98.00 338 ALA A CA 1
ATOM 2492 C C . ALA A 1 338 ? -12.266 -5.410 8.646 1.00 98.00 338 ALA A C 1
ATOM 2494 O O . ALA A 1 338 ? -12.344 -5.242 7.425 1.00 98.00 338 ALA A O 1
ATOM 2495 N N . ILE A 1 339 ? -11.092 -5.386 9.287 1.00 97.94 339 ILE A N 1
ATOM 2496 C CA . ILE A 1 339 ? -9.789 -5.305 8.617 1.00 97.94 339 ILE A CA 1
ATOM 2497 C C . ILE A 1 339 ? -9.508 -6.566 7.805 1.00 97.94 339 ILE A C 1
ATOM 2499 O O . ILE A 1 339 ? -9.070 -6.443 6.668 1.00 97.94 339 ILE A O 1
ATOM 2503 N N . GLU A 1 340 ? -9.817 -7.758 8.313 1.00 96.75 340 GLU A N 1
ATOM 2504 C CA . GLU A 1 340 ? -9.648 -9.014 7.571 1.00 96.75 340 GLU A CA 1
ATOM 2505 C C . GLU A 1 340 ? -10.436 -9.038 6.258 1.00 96.75 340 GLU A C 1
ATOM 2507 O O . GLU A 1 340 ? -9.929 -9.566 5.264 1.00 96.75 340 GLU A O 1
ATOM 2512 N N . GLY A 1 341 ? -11.630 -8.434 6.248 1.00 94.81 341 GLY A N 1
ATOM 2513 C CA . GLY A 1 341 ? -12.451 -8.256 5.048 1.00 94.81 341 GLY A CA 1
ATOM 2514 C C . GLY A 1 341 ? -11.961 -7.149 4.108 1.00 94.81 341 GLY A C 1
ATOM 2515 O O . GLY A 1 341 ? -12.124 -7.265 2.898 1.00 94.81 341 GLY A O 1
ATOM 2516 N N . SER A 1 342 ? -11.339 -6.092 4.640 1.00 93.94 342 SER A N 1
ATOM 2517 C CA . SER A 1 342 ? -10.782 -4.990 3.831 1.00 93.94 342 SER A CA 1
ATOM 2518 C C . SER A 1 342 ? -9.399 -5.320 3.250 1.00 93.94 342 SER A C 1
ATOM 2520 O O . SER A 1 342 ? -9.021 -4.787 2.213 1.00 93.94 342 SER A O 1
ATOM 2522 N N . TYR A 1 343 ? -8.659 -6.207 3.917 1.00 93.25 343 TYR A N 1
ATOM 2523 C CA . TYR A 1 343 ? -7.319 -6.674 3.567 1.00 93.25 343 TYR A CA 1
ATOM 2524 C C . TYR A 1 343 ? -7.325 -8.210 3.477 1.00 93.25 343 TYR A C 1
ATOM 2526 O O . TYR A 1 343 ? -6.842 -8.887 4.394 1.00 93.25 343 TYR A O 1
ATOM 2534 N N . PRO A 1 344 ? -7.914 -8.789 2.415 1.00 90.50 344 PRO A N 1
ATOM 2535 C CA . PRO A 1 344 ? -7.975 -10.237 2.229 1.00 90.50 344 PRO A CA 1
ATOM 2536 C C . PRO A 1 344 ? -6.581 -10.836 2.000 1.00 90.50 344 PRO A C 1
ATOM 2538 O O . PRO A 1 344 ? -5.723 -10.209 1.388 1.00 90.50 344 PRO A O 1
ATOM 2541 N N . VAL A 1 345 ? -6.357 -12.059 2.469 1.00 87.94 345 VAL A N 1
ATOM 2542 C CA . VAL A 1 345 ? -5.135 -12.831 2.195 1.00 87.94 345 VAL A CA 1
ATOM 2543 C C . VAL A 1 345 ? -5.532 -13.973 1.276 1.00 87.94 345 VAL A C 1
ATOM 2545 O O . VAL A 1 345 ? -6.532 -14.638 1.554 1.00 87.94 345 VAL A O 1
ATOM 2548 N N . PHE A 1 346 ? -4.781 -14.131 0.190 1.00 79.25 346 PHE A N 1
ATOM 2549 C CA . PHE A 1 346 ? -5.012 -15.113 -0.868 1.00 79.25 346 PHE A CA 1
ATOM 2550 C C . PHE A 1 346 ? -4.008 -16.256 -0.770 1.00 79.25 346 PHE A C 1
ATOM 2552 O O . PHE A 1 346 ? -2.856 -15.973 -0.359 1.00 79.25 346 PHE A O 1
#

Foldseek 3Di:
DDDDDDDDDDDDDDDDDDDDDDDDDDDDDDDDDDDDDDDDDDDDDDDDDDDDDDDDDDPPDDPVVVVVVVVVVVVVVVVVVVVCDDDPVPDPPPPPPPVPCLPPPPDQPPDDDDPDPQDDQDPLQLVLLPPAAQLPADWDWDDDPPFPDIWIWTAEDPRWIFIKDAFHSRLVSLALVVLLCLQLLLVLCVPVPVPLNNLLSSLLSLLLCQQASQIQTCFIWYCPVHIWTDHLQWTFDPDDQADWPVFTARRSRRDGQLLLLVLCCVPHVQHSVNSQVSFPHDIGDTPSVSVVSNVQCSVSRPPSHGSRSNSLSNVLSVVCCVVCVPSNPDDSVVVSVSSCVSRPRD